Protein 5WY0 (pdb70)

CATH classification: 3.40.50.150

Foldseek 3Di:
DQVVVVLVVVLVVCVVPLWQAEEEEQCFLVVSVVVNVPDCSYAEYEYEHCDLVSPLCHKYWYWNDHLLDAFCVLAATAEYEYEQNLQADDPVSNVSNLCRVCVPRNHQKYKYKHFAPQAPPDDPDDPVPGNDHDHPVRVVVVVVVSCVVRQWDKDKAAAAFHPDPIDGRHHRMIMIMTGHPVGDDPGDHDIDIPDMDHD

InterPro domains:
  IPR026610 3'-RNA ribose 2'-O-methyltransferase, Hen1 [PTHR21404] (3-386)
  IPR029063 S-adenosyl-L-methionine-dependent methyltransferase superfamily [G3DSA:3.40.50.150] (14-262)
  IPR029063 S-adenosyl-L-methionine-dependent methyltransferase superfamily [SSF53335] (30-191)
  IPR060207 HENMT1, C-terminal domain [PF28339] (266-382)

Sequence (199 aa):
SLYRQRYQFVKNLVDQHEPKKVADLGCGDTSLLRLLKVNPCIELLVGVDINEDKLRNLTITLYHGSVVERDSRLLGFDLITCIELIEHLDSGDLARFPEVVFGYLSPSMIVISTPNSEFNPLFPSRDSDHKFEWTRMEFQTWALYVANRYDYSVEFTGVGEPPAGAENVGYCTQIGIFRKNGGKAHDQHVYKAVFTTSY

Solvent-accessible surface area: 10703 Å² total; per-residue (Å²): 96,43,117,158,82,40,51,79,35,1,36,70,14,1,65,133,83,110,10,114,76,0,0,5,1,26,9,16,96,31,39,3,5,185,48,0,98,97,24,128,25,6,84,38,0,3,0,0,13,115,56,77,126,112,9,250,162,22,38,22,10,16,18,56,7,25,10,32,57,94,1,14,74,0,73,40,2,26,4,0,0,0,21,37,22,0,5,78,18,72,97,29,35,26,78,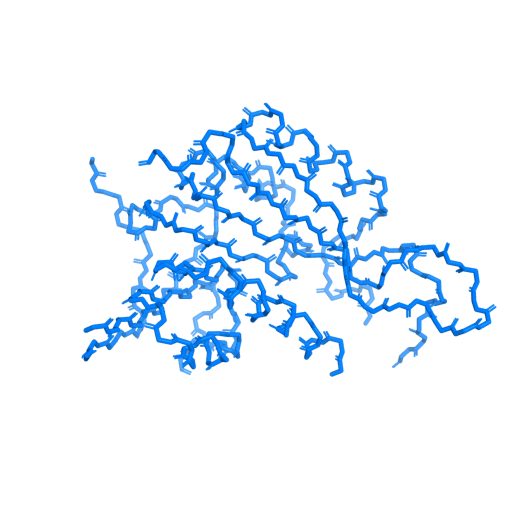120,0,12,65,5,0,3,31,40,5,37,0,26,17,0,0,0,0,1,38,7,39,67,23,40,56,143,145,135,136,228,108,104,99,46,131,45,76,39,38,86,128,78,0,60,72,36,0,88,138,0,4,124,144,41,87,8,60,25,82,59,46,8,15,11,130,29,73,118,85,29,136,107,36,12,79,20,2,10,3,0,9,0,85,43,64,84,33,116,116,218,126,71,114,76,13,129,50,49,103,85,43,79,150

Organism: Homo sapiens (NCBI:txid9606)

Structure (mmCIF, N/CA/C/O backbone):
data_5WY0
#
_entry.id   5WY0
#
_cell.length_a   38.521
_cell.length_b   38.521
_cell.length_c   249.437
_cell.angle_alpha   90.00
_cell.angle_beta   90.00
_cell.angle_gamma   120.00
#
_symmetry.space_group_name_H-M   'P 31 2 1'
#
loop_
_entity.id
_entity.type
_entity.pdbx_description
1 polymer "Small RNA 2'-O-methyltransferase"
2 non-polymer S-ADENOSYLMETHIONINE
3 water water
#
loop_
_atom_site.group_PDB
_atom_site.id
_atom_site.type_symbol
_atom_site.label_atom_id
_atom_site.label_alt_id
_atom_site.label_comp_id
_atom_site.label_asym_id
_atom_site.label_entity_id
_atom_site.label_seq_id
_atom_site.pdbx_PDB_ins_code
_atom_site.Cartn_x
_atom_site.Cartn_y
_atom_site.Cartn_z
_atom_site.occupancy
_atom_site.B_iso_or_equiv
_atom_site.auth_seq_id
_atom_site.auth_comp_id
_atom_site.auth_asym_id
_atom_site.auth_atom_id
_atom_site.pdbx_PDB_model_num
ATOM 1 N N . SER A 1 2 ? 27.611 1.033 -17.386 1.00 47.84 0 SER A N 1
ATOM 2 C CA . SER A 1 2 ? 27.841 0.375 -16.103 1.00 44.34 0 SER A CA 1
ATOM 3 C C . SER A 1 2 ? 26.525 -0.072 -15.467 1.00 44.05 0 SER A C 1
ATOM 4 O O . SER A 1 2 ? 26.096 -1.212 -15.657 1.00 43.51 0 SER A O 1
ATOM 7 N N . LEU A 1 3 ? 25.888 0.813 -14.703 1.00 38.39 1 LEU A N 1
ATOM 8 C CA . LEU A 1 3 ? 24.597 0.472 -14.123 1.00 32.24 1 LEU A CA 1
ATOM 9 C C . LEU A 1 3 ? 23.490 0.421 -15.195 1.00 32.88 1 LEU A C 1
ATOM 10 O O . LEU A 1 3 ? 22.601 -0.431 -15.117 1.00 30.92 1 LEU A O 1
ATOM 15 N N . TYR A 1 4 ? 23.538 1.303 -16.196 1.00 30.83 2 TYR A N 1
ATOM 16 C CA . TYR A 1 4 ? 22.504 1.259 -17.239 1.00 33.11 2 TYR A CA 1
ATOM 17 C C . TYR A 1 4 ? 22.601 -0.062 -17.994 1.00 30.97 2 TYR A C 1
ATOM 18 O O . TYR A 1 4 ? 21.583 -0.679 -18.324 1.00 31.10 2 TYR A O 1
ATOM 27 N N . ARG A 1 5 ? 23.830 -0.511 -18.232 1.00 30.51 3 ARG A N 1
ATOM 28 C CA . ARG A 1 5 ? 24.071 -1.843 -18.784 1.00 33.74 3 ARG A CA 1
ATOM 29 C C . ARG A 1 5 ? 23.373 -2.928 -17.956 1.00 29.06 3 ARG A C 1
ATOM 30 O O . ARG A 1 5 ? 22.697 -3.812 -18.495 1.00 24.94 3 ARG A O 1
ATOM 38 N N . GLN A 1 6 ? 23.542 -2.864 -16.638 1.00 28.27 4 GLN A N 1
ATOM 39 C CA . GLN A 1 6 ? 22.909 -3.842 -15.764 1.00 27.34 4 GLN A CA 1
ATOM 40 C C . GLN A 1 6 ? 21.389 -3.792 -15.832 1.00 21.94 4 GLN A C 1
ATOM 41 O O . GLN A 1 6 ? 20.743 -4.836 -15.837 1.00 25.53 4 GLN A O 1
ATOM 47 N N . ARG A 1 7 ? 20.819 -2.591 -15.891 1.00 23.46 5 ARG A N 1
ATOM 48 C CA . ARG A 1 7 ? 19.357 -2.456 -15.992 1.00 23.73 5 ARG A CA 1
ATOM 49 C C . ARG A 1 7 ? 18.834 -3.109 -17.270 1.00 20.30 5 ARG A C 1
ATOM 50 O O . ARG A 1 7 ? 17.850 -3.882 -17.260 1.00 22.71 5 ARG A O 1
ATOM 58 N N . TYR A 1 8 ? 19.512 -2.808 -18.377 1.00 25.36 6 TYR A N 1
ATOM 59 C CA . TYR A 1 8 ? 19.113 -3.364 -19.664 1.00 24.50 6 TYR A CA 1
ATOM 60 C C . TYR A 1 8 ? 19.224 -4.877 -19.656 1.00 22.94 6 TYR A C 1
ATOM 61 O O . TYR A 1 8 ? 18.349 -5.570 -20.172 1.00 24.46 6 TYR A O 1
ATOM 70 N N . GLN A 1 9 ? 20.304 -5.393 -19.078 1.00 24.17 7 GLN A N 1
ATOM 71 C CA . GLN A 1 9 ? 20.488 -6.840 -19.024 1.00 24.60 7 GLN A CA 1
ATOM 72 C C . GLN A 1 9 ? 19.452 -7.512 -18.113 1.00 24.30 7 GLN A C 1
ATOM 73 O O . GLN A 1 9 ? 19.035 -8.648 -18.353 1.00 26.79 7 GLN A O 1
ATOM 79 N N . PHE A 1 10 ? 19.037 -6.817 -17.059 1.00 24.87 8 PHE A N 1
ATOM 80 C CA . PHE A 1 10 ? 17.949 -7.310 -16.224 1.00 21.69 8 PHE A CA 1
ATOM 81 C C . PHE A 1 10 ? 16.706 -7.527 -17.074 1.00 20.18 8 PHE A C 1
ATOM 82 O O . PHE A 1 10 ? 16.027 -8.577 -16.983 1.00 22.06 8 PHE A O 1
ATOM 90 N N . VAL A 1 11 ? 16.400 -6.518 -17.892 1.00 20.21 9 VAL A N 1
ATOM 91 C CA . VAL A 1 11 ? 15.202 -6.608 -18.729 1.00 18.05 9 VAL A CA 1
ATOM 92 C C . VAL A 1 11 ? 15.356 -7.713 -19.778 1.00 23.06 9 VAL A C 1
ATOM 93 O O . VAL A 1 11 ? 14.436 -8.499 -20.012 1.00 19.98 9 VAL A O 1
ATOM 97 N N . LYS A 1 12 ? 16.535 -7.785 -20.388 1.00 25.92 10 LYS A N 1
ATOM 98 C CA . LYS A 1 12 ? 16.805 -8.836 -21.370 1.00 27.79 10 LYS A CA 1
ATOM 99 C C . LYS A 1 12 ? 16.590 -10.223 -20.764 1.00 23.58 10 LYS A C 1
ATOM 100 O O . LYS A 1 12 ? 15.972 -11.082 -21.395 1.00 27.66 10 LYS A O 1
ATOM 106 N N . ASN A 1 13 ? 17.079 -10.431 -19.538 1.00 25.16 11 ASN A N 1
ATOM 107 C CA . ASN A 1 13 ? 16.931 -11.716 -18.853 1.00 26.35 11 ASN A CA 1
ATOM 108 C C . ASN A 1 13 ? 15.467 -12.046 -18.636 1.00 26.75 11 ASN A C 1
ATOM 109 O O . ASN A 1 13 ? 15.021 -13.180 -18.861 1.00 22.50 11 ASN A O 1
ATOM 114 N N . LEU A 1 14 ? 14.719 -11.042 -18.186 1.00 25.47 12 LEU A N 1
ATOM 115 C CA . LEU A 1 14 ? 13.282 -11.205 -18.015 1.00 27.19 12 LEU A CA 1
ATOM 116 C C . LEU A 1 14 ? 12.585 -11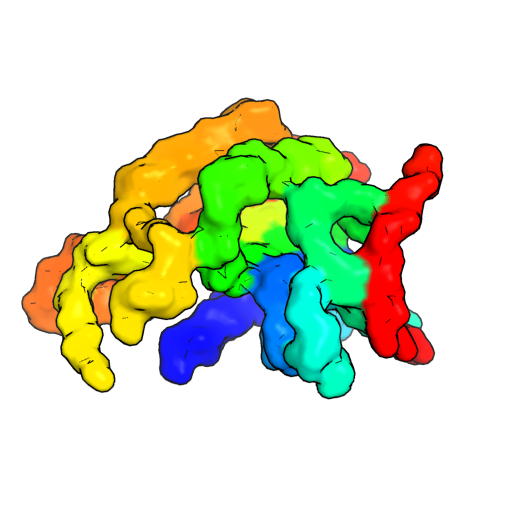.617 -19.330 1.00 24.40 12 LEU A C 1
ATOM 117 O O . LEU A 1 14 ? 11.718 -12.502 -19.345 1.00 27.33 12 LEU A O 1
ATOM 122 N N . VAL A 1 15 ? 12.969 -10.977 -20.428 1.00 20.04 13 VAL A N 1
ATOM 123 C CA . VAL A 1 15 ? 12.356 -11.267 -21.721 1.00 21.43 13 VAL A CA 1
ATOM 124 C C . VAL A 1 15 ? 12.691 -12.696 -22.133 1.00 23.80 13 VAL A C 1
ATOM 125 O O . VAL A 1 15 ? 11.811 -13.450 -22.526 1.00 28.46 13 VAL A O 1
ATOM 129 N N . ASP A 1 16 ? 13.956 -13.082 -21.997 1.00 27.24 14 ASP A N 1
ATOM 130 C CA . ASP A 1 16 ? 14.359 -14.458 -22.289 1.00 29.72 14 ASP A CA 1
ATOM 131 C C . ASP A 1 16 ? 13.561 -15.461 -21.463 1.00 30.34 14 ASP A C 1
ATOM 132 O O . ASP A 1 16 ? 13.192 -16.526 -21.955 1.00 32.11 14 ASP A O 1
ATOM 137 N N . GLN A 1 17 ? 13.272 -15.112 -20.216 1.00 32.01 15 GLN A N 1
ATOM 138 C CA . GLN A 1 17 ? 12.566 -16.028 -19.331 1.00 32.25 15 GLN A CA 1
ATOM 139 C C . GLN A 1 17 ? 11.097 -16.172 -19.654 1.00 32.33 15 GLN A C 1
ATOM 140 O O . GLN A 1 17 ? 10.557 -17.267 -19.577 1.00 33.18 15 GLN A O 1
ATOM 146 N N . HIS A 1 18 ? 10.437 -15.064 -19.974 1.00 30.73 16 HIS A N 1
ATOM 147 C CA . HIS A 1 18 ? 8.989 -15.095 -20.140 1.00 28.58 16 HIS A CA 1
ATOM 148 C C . HIS A 1 18 ? 8.537 -15.034 -21.600 1.00 29.76 16 HIS A C 1
ATOM 149 O O . HIS A 1 18 ? 7.350 -15.189 -21.887 1.00 31.43 16 HIS A O 1
ATOM 156 N N . GLU A 1 19 ? 9.480 -14.805 -22.507 1.00 25.83 17 GLU A N 1
ATOM 157 C CA . GLU A 1 19 ? 9.187 -14.706 -23.950 1.00 28.6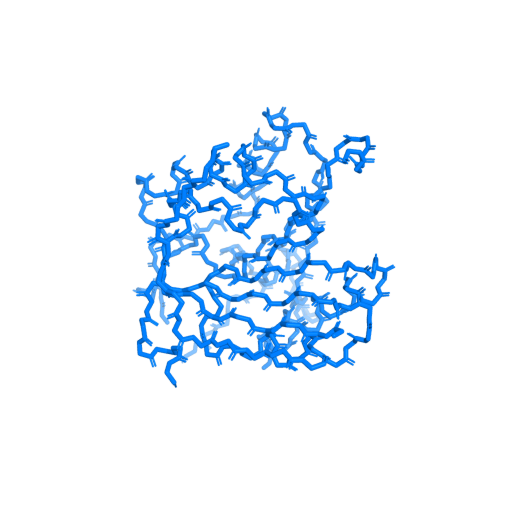9 17 GLU A CA 1
ATOM 158 C C . GLU A 1 19 ? 7.937 -13.890 -24.317 1.00 25.73 17 GLU A C 1
ATOM 159 O O . GLU A 1 19 ? 7.031 -14.413 -24.956 1.00 25.25 17 GLU A O 1
ATOM 165 N N . PRO A 1 20 ? 7.881 -12.613 -23.912 1.00 22.44 18 PRO A N 1
ATOM 166 C CA . PRO A 1 20 ? 6.725 -11.812 -24.322 1.00 21.65 18 PRO A CA 1
ATOM 167 C C . PRO A 1 20 ? 6.706 -11.594 -25.840 1.00 27.07 18 PRO A C 1
ATOM 168 O O . PRO A 1 20 ? 7.768 -11.371 -26.426 1.00 24.27 18 PRO A O 1
ATOM 172 N N . LYS A 1 21 ? 5.528 -11.651 -26.456 1.00 24.26 19 LYS A N 1
ATOM 173 C CA . LYS A 1 21 ? 5.406 -11.410 -27.887 1.00 25.36 19 LYS A CA 1
ATOM 174 C C . LYS A 1 21 ? 5.342 -9.917 -28.204 1.00 25.74 19 LYS A C 1
ATOM 175 O O . LYS A 1 21 ? 5.932 -9.460 -29.187 1.00 24.50 19 LYS A O 1
ATOM 181 N N . LYS A 1 22 ? 4.603 -9.172 -27.378 1.00 20.65 20 LYS A N 1
ATOM 182 C CA . LYS A 1 22 ? 4.432 -7.729 -27.573 1.00 20.71 20 LYS A CA 1
ATOM 183 C C . LYS A 1 22 ? 5.069 -6.969 -26.406 1.00 21.42 20 LYS A C 1
ATOM 184 O O . LYS A 1 22 ? 4.637 -7.115 -25.254 1.00 18.29 20 LYS A O 1
ATOM 190 N N . VAL A 1 23 ? 6.094 -6.176 -26.712 1.00 18.10 21 VAL A N 1
ATOM 191 C CA . VAL A 1 23 ? 6.906 -5.478 -25.708 1.00 19.18 21 VAL A CA 1
ATOM 192 C C . VAL A 1 23 ? 6.943 -3.984 -25.983 1.00 20.71 21 VAL A C 1
ATOM 193 O O . VAL A 1 23 ? 7.239 -3.573 -27.108 1.00 20.10 21 VAL A O 1
ATOM 197 N N . ALA A 1 24 ? 6.635 -3.169 -24.975 1.00 16.96 22 ALA A N 1
ATOM 198 C CA . ALA A 1 24 ? 6.795 -1.723 -25.119 1.00 17.08 22 ALA A CA 1
ATOM 199 C C . ALA A 1 24 ? 7.654 -1.122 -24.009 1.00 21.17 22 ALA A C 1
ATOM 200 O O . ALA A 1 24 ? 7.537 -1.503 -22.836 1.00 21.81 22 ALA A O 1
ATOM 202 N N . ASP A 1 25 ? 8.514 -0.186 -24.409 1.00 18.71 23 ASP A N 1
ATOM 203 C CA . ASP A 1 25 ? 9.380 0.584 -23.524 1.00 18.57 23 ASP A CA 1
ATOM 204 C C . ASP A 1 25 ? 8.897 2.027 -23.482 1.00 22.56 23 ASP A C 1
ATOM 205 O O . ASP A 1 25 ? 8.949 2.741 -24.490 1.00 19.57 23 ASP A O 1
ATOM 210 N N . LEU A 1 26 ? 8.413 2.449 -22.321 1.00 17.38 24 LEU A N 1
ATOM 211 C CA . LEU A 1 26 ? 7.890 3.792 -22.144 1.00 18.95 24 LEU A CA 1
ATOM 212 C C . LEU A 1 26 ? 8.973 4.676 -21.549 1.00 20.83 24 LEU A C 1
ATOM 213 O O . LEU A 1 26 ? 9.567 4.336 -20.523 1.00 20.40 24 LEU A O 1
ATOM 218 N N . GLY A 1 27 ? 9.205 5.825 -22.172 1.00 17.04 25 GLY A N 1
ATOM 219 C CA . GLY A 1 27 ? 10.395 6.616 -21.891 1.00 20.56 25 GLY A CA 1
ATOM 220 C C . GLY A 1 27 ? 11.639 5.927 -22.439 1.00 23.97 25 GLY A C 1
ATOM 221 O O . GLY A 1 27 ? 12.658 5.815 -21.743 1.00 23.91 25 GLY A O 1
ATOM 222 N N . CYS A 1 28 ? 11.559 5.473 -23.694 1.00 20.57 26 CYS A N 1
ATOM 223 C CA . CYS A 1 28 ? 12.592 4.617 -24.277 1.00 25.00 26 CYS A CA 1
ATOM 224 C C . CYS A 1 28 ? 13.904 5.338 -24.554 1.00 23.65 26 CYS A C 1
ATOM 225 O O . CYS A 1 28 ? 14.910 4.685 -24.822 1.00 25.15 26 CYS A O 1
ATOM 228 N N . GLY A 1 29 ? 13.896 6.669 -24.499 1.00 25.54 27 GLY A N 1
ATOM 229 C CA . GLY A 1 29 ? 15.103 7.445 -24.755 1.00 28.16 27 GLY A CA 1
ATOM 230 C C . GLY A 1 29 ? 15.743 7.176 -26.112 1.00 30.23 27 GLY A C 1
ATOM 231 O O . GLY A 1 29 ? 15.055 7.178 -27.142 1.00 31.35 27 GLY A O 1
ATOM 232 N N . ASP A 1 30 ? 17.052 6.921 -26.119 1.00 29.70 28 ASP A N 1
ATOM 233 C CA . ASP A 1 30 ? 17.784 6.707 -27.368 1.00 32.42 28 ASP A CA 1
ATOM 234 C C . ASP A 1 30 ? 17.547 5.325 -28.002 1.00 35.52 28 ASP A C 1
ATOM 235 O O . ASP A 1 30 ? 18.227 4.963 -28.973 1.00 36.56 28 ASP A O 1
ATOM 240 N N . THR A 1 31 ? 16.600 4.569 -27.440 1.00 28.42 29 THR A N 1
ATOM 241 C CA . THR A 1 31 ? 16.160 3.253 -27.938 1.00 27.02 29 THR A CA 1
ATOM 242 C C . THR A 1 31 ? 17.174 2.112 -27.725 1.00 29.53 29 THR A C 1
ATOM 243 O O . THR A 1 31 ? 17.012 1.023 -28.285 1.00 27.47 29 THR A O 1
ATOM 247 N N . SER A 1 32 ? 18.180 2.345 -26.880 1.00 28.08 30 SER A N 1
ATOM 248 C CA . SER A 1 32 ? 19.180 1.326 -26.543 1.00 30.83 30 SER A CA 1
ATOM 249 C C . SER A 1 32 ? 18.572 -0.005 -26.095 1.00 29.30 30 SER A C 1
ATOM 250 O O . SER A 1 32 ? 18.961 -1.077 -26.579 1.00 32.85 30 SER A O 1
ATOM 253 N N . LEU A 1 33 ? 17.618 0.062 -25.166 1.00 28.76 31 LEU A N 1
ATOM 254 C CA . LEU A 1 33 ? 16.980 -1.143 -24.655 1.00 28.01 31 LEU A CA 1
ATOM 255 C C . LEU A 1 33 ? 16.268 -1.900 -25.775 1.00 24.23 31 LEU A C 1
ATOM 256 O O . LEU A 1 33 ? 16.374 -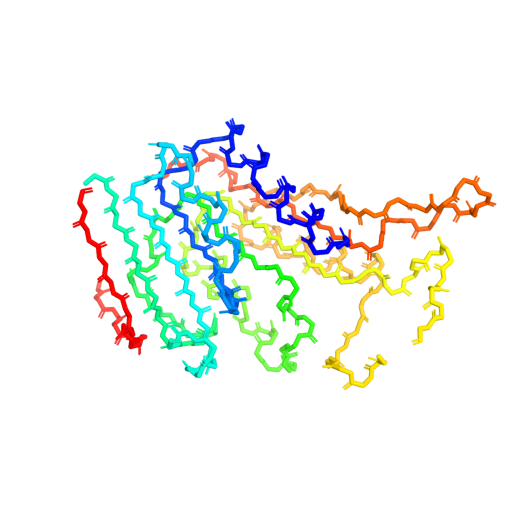3.116 -25.860 1.00 24.09 31 LEU A O 1
ATOM 261 N N . LEU A 1 34 ? 15.554 -1.177 -26.636 1.00 24.92 32 LEU A N 1
ATOM 262 C CA . LEU A 1 34 ? 14.863 -1.797 -27.772 1.00 26.28 32 LEU A CA 1
ATOM 263 C C . LEU A 1 34 ? 15.828 -2.528 -28.697 1.00 26.18 32 LEU A C 1
ATOM 264 O O . LEU A 1 34 ? 15.571 -3.661 -29.133 1.00 26.82 32 LEU A O 1
ATOM 269 N N . ARG A 1 35 ? 16.929 -1.848 -28.993 1.00 28.94 33 ARG A N 1
ATOM 270 C CA . ARG A 1 35 ? 18.027 -2.401 -29.777 1.00 32.28 33 ARG A CA 1
ATOM 271 C C . ARG A 1 35 ? 18.504 -3.725 -29.187 1.00 33.38 33 ARG A C 1
ATOM 272 O O . ARG A 1 35 ? 18.746 -4.691 -29.919 1.00 32.47 33 ARG A O 1
ATOM 280 N N . LEU A 1 36 ? 18.626 -3.777 -27.861 1.00 26.08 34 LEU A N 1
ATOM 281 C CA . LEU A 1 36 ? 19.037 -5.014 -27.211 1.00 25.35 34 LEU A CA 1
ATOM 282 C C . LEU A 1 36 ? 17.973 -6.111 -27.292 1.00 29.92 34 LEU A C 1
ATOM 283 O O . LEU A 1 36 ? 18.281 -7.276 -27.558 1.00 29.21 34 LEU A O 1
ATOM 288 N N . LEU A 1 37 ? 16.720 -5.741 -27.049 1.00 26.41 35 LEU A N 1
ATOM 289 C CA . LEU A 1 37 ? 15.645 -6.722 -26.971 1.00 24.94 35 LEU A CA 1
ATOM 290 C C . LEU A 1 37 ? 15.294 -7.332 -28.323 1.00 28.52 35 LEU A C 1
ATOM 291 O O . LEU A 1 37 ? 14.841 -8.473 -28.391 1.00 32.76 35 LEU A O 1
ATOM 296 N N . LYS A 1 38 ? 15.498 -6.582 -29.400 1.00 27.71 36 LYS A N 1
ATOM 297 C CA . LYS A 1 38 ? 15.110 -7.081 -30.721 1.00 34.99 36 LYS A CA 1
ATOM 298 C C . LYS A 1 38 ? 15.892 -8.344 -31.098 1.00 40.41 36 LYS A C 1
ATOM 299 O O . LYS A 1 38 ? 15.505 -9.083 -31.999 1.00 40.95 36 LYS A O 1
ATOM 305 N N . VAL A 1 39 ? 16.992 -8.574 -30.390 1.00 41.69 37 VAL A N 1
ATOM 306 C CA . VAL A 1 39 ? 17.790 -9.789 -30.522 1.00 42.64 37 VAL A CA 1
ATOM 307 C C . VAL A 1 39 ? 16.946 -11.051 -30.377 1.00 42.56 37 VAL A C 1
ATOM 308 O O . VAL A 1 39 ? 17.089 -11.990 -31.154 1.00 42.00 37 VAL A O 1
ATOM 312 N N . ASN A 1 40 ? 16.060 -11.063 -29.385 1.00 34.71 38 ASN A N 1
ATOM 313 C CA . ASN A 1 40 ? 15.246 -12.237 -29.087 1.00 33.19 38 ASN A CA 1
ATOM 314 C C . ASN A 1 40 ? 14.089 -12.469 -30.065 1.00 36.83 38 ASN A C 1
ATOM 315 O O . ASN A 1 40 ? 13.231 -11.603 -30.242 1.00 35.30 38 ASN A O 1
ATOM 320 N N . PRO A 1 41 ? 14.043 -13.666 -30.679 1.00 39.11 39 PRO A N 1
ATOM 321 C CA . PRO A 1 41 ? 13.052 -13.995 -31.709 1.00 35.82 39 PRO A CA 1
ATOM 322 C C . PRO A 1 41 ? 11.637 -14.246 -31.187 1.00 33.83 39 PRO A C 1
ATOM 323 O O . PRO A 1 41 ? 10.747 -14.480 -31.994 1.00 31.19 39 PRO A O 1
ATOM 327 N N . CYS A 1 42 ? 11.417 -14.203 -29.879 1.00 30.95 40 CYS A N 1
ATOM 328 C CA . CYS A 1 42 ? 10.063 -14.377 -29.363 1.00 27.69 40 CYS A CA 1
ATOM 329 C C . CYS A 1 42 ? 9.225 -13.131 -29.642 1.00 28.54 40 CYS A C 1
ATOM 330 O O . CYS A 1 42 ? 8.004 -13.211 -29.795 1.00 24.71 40 CYS A O 1
ATOM 333 N N . ILE A 1 43 ? 9.889 -11.981 -29.715 1.00 27.80 41 ILE A N 1
ATOM 334 C CA . ILE A 1 43 ? 9.189 -10.705 -29.877 1.00 25.82 41 ILE A CA 1
ATOM 335 C C . ILE A 1 43 ? 8.684 -10.492 -31.305 1.00 27.54 41 ILE A C 1
ATOM 336 O O . ILE A 1 43 ? 9.447 -10.582 -32.266 1.00 24.83 41 ILE A O 1
ATOM 341 N N . GLU A 1 44 ? 7.390 -10.205 -31.430 1.00 25.64 42 GLU A N 1
ATOM 342 C CA . GLU A 1 44 ? 6.779 -9.936 -32.730 1.00 28.98 42 GLU A CA 1
ATOM 343 C C . GLU A 1 44 ? 6.422 -8.459 -32.900 1.00 27.67 42 GLU A C 1
ATOM 344 O O . GLU A 1 44 ? 6.264 -7.971 -34.026 1.00 25.70 42 GLU A O 1
ATOM 350 N N . LEU A 1 45 ? 6.289 -7.750 -31.780 1.00 23.39 43 LEU A N 1
ATOM 351 C CA . LEU A 1 45 ? 5.969 -6.325 -31.794 1.00 21.52 43 LEU A CA 1
ATOM 352 C C . LEU A 1 45 ? 6.749 -5.602 -30.698 1.00 27.06 43 LEU A C 1
ATOM 353 O O . LEU A 1 45 ? 6.644 -5.941 -29.512 1.00 22.15 43 LEU A O 1
ATOM 358 N N . LEU A 1 46 ? 7.526 -4.611 -31.111 1.00 19.19 44 LEU A N 1
ATOM 359 C CA . LEU A 1 46 ? 8.464 -3.925 -30.249 1.00 18.18 44 LEU A CA 1
ATOM 360 C C . LEU A 1 46 ? 8.259 -2.427 -30.400 1.00 22.18 44 LEU A C 1
ATOM 361 O O . LEU A 1 46 ? 8.438 -1.875 -31.492 1.00 23.55 44 LEU A O 1
ATOM 366 N N . VAL A 1 47 ? 7.857 -1.773 -29.314 1.00 18.22 45 VAL A N 1
ATOM 367 C CA . VAL A 1 47 ? 7.418 -0.389 -29.388 1.00 18.39 45 VAL A CA 1
ATOM 368 C C . VAL A 1 47 ? 8.159 0.472 -28.388 1.00 21.10 45 VAL A C 1
ATOM 369 O O . VAL A 1 47 ? 8.378 0.059 -27.258 1.00 20.23 45 VAL A O 1
ATOM 373 N N . GLY A 1 48 ? 8.551 1.668 -28.798 1.00 19.76 46 GLY A N 1
ATOM 374 C CA . GLY A 1 48 ? 9.137 2.609 -27.871 1.00 19.19 46 GLY A CA 1
ATOM 375 C C . GLY A 1 48 ? 8.310 3.876 -27.871 1.00 23.90 46 GLY A C 1
ATOM 376 O O . GLY A 1 48 ? 7.815 4.289 -28.914 1.00 20.89 46 GLY A O 1
ATOM 377 N N . VAL A 1 49 ? 8.136 4.483 -26.702 1.00 19.16 47 VAL A N 1
ATOM 378 C CA . VAL A 1 49 ? 7.416 5.751 -26.599 1.00 20.74 47 VAL A CA 1
ATOM 379 C C . VAL A 1 49 ? 8.284 6.764 -25.849 1.00 26.45 47 VAL A C 1
ATOM 380 O O . VAL A 1 49 ? 8.876 6.434 -24.807 1.00 20.92 47 VAL A O 1
ATOM 384 N N . ASP A 1 50 ? 8.383 7.985 -26.368 1.00 19.79 48 ASP A N 1
ATOM 385 C CA . ASP A 1 50 ? 9.093 9.028 -25.615 1.00 25.75 48 ASP A CA 1
ATOM 386 C C . ASP A 1 50 ? 8.545 10.409 -25.963 1.00 29.68 48 ASP A C 1
ATOM 387 O O . ASP A 1 50 ? 8.143 10.643 -27.106 1.00 25.80 48 ASP A O 1
ATOM 392 N N . ILE A 1 51 ? 8.516 11.316 -24.984 1.00 26.74 49 ILE A N 1
ATOM 393 C CA . ILE A 1 51 ? 8.032 12.684 -25.241 1.00 30.11 49 ILE A CA 1
ATOM 394 C C . ILE A 1 51 ? 9.074 13.537 -25.940 1.00 34.00 49 ILE A C 1
ATOM 395 O O . ILE A 1 51 ? 8.780 14.645 -26.390 1.00 36.39 49 ILE A O 1
ATOM 400 N N . ASN A 1 52 ? 10.305 13.047 -25.972 1.00 27.90 50 ASN A N 1
ATOM 401 C CA . ASN A 1 52 ? 11.385 13.796 -26.567 1.00 32.19 50 ASN A CA 1
ATOM 402 C C . ASN A 1 52 ? 11.616 13.316 -27.988 1.00 37.99 50 ASN A C 1
ATOM 403 O O . ASN A 1 52 ? 12.299 12.317 -28.217 1.00 35.71 50 ASN A O 1
ATOM 408 N N . GLU A 1 53 ? 11.024 14.033 -28.938 1.00 40.92 51 GLU A N 1
ATOM 409 C CA . GLU A 1 53 ? 11.055 13.637 -30.343 1.00 39.69 51 GLU A CA 1
ATOM 410 C C . GLU A 1 53 ? 12.482 13.539 -30.877 1.00 40.69 51 GLU A C 1
ATOM 411 O O . GLU A 1 53 ? 12.791 12.661 -31.680 1.00 44.09 51 GLU A O 1
ATOM 417 N N . ASP A 1 54 ? 13.351 14.434 -30.412 1.00 42.18 52 ASP A N 1
ATOM 418 C CA . ASP A 1 54 ? 14.743 14.478 -30.871 1.00 46.25 52 ASP A CA 1
ATOM 419 C C . ASP A 1 54 ? 15.548 13.228 -30.522 1.00 45.92 52 ASP A C 1
ATOM 420 O O . ASP A 1 54 ? 16.447 12.846 -31.277 1.00 49.54 52 ASP A O 1
ATOM 425 N N . LYS A 1 55 ? 15.245 12.611 -29.381 1.00 45.64 53 LYS A N 1
ATOM 426 C CA . LYS A 1 55 ? 15.916 11.376 -28.983 1.00 44.04 53 LYS A CA 1
ATOM 427 C C . LYS A 1 55 ? 15.526 10.204 -29.885 1.00 39.69 53 LYS A C 1
ATOM 428 O O . LYS A 1 55 ? 16.283 9.244 -30.027 1.00 47.18 53 LYS A O 1
ATOM 434 N N . LEU A 1 56 ? 14.341 10.286 -30.482 1.00 40.76 54 LEU A N 1
ATOM 435 C CA . LEU A 1 56 ? 13.794 9.201 -31.293 1.00 42.14 54 LEU A CA 1
ATOM 436 C C . LEU A 1 56 ? 14.212 9.265 -32.761 1.00 46.67 54 LEU A C 1
ATOM 437 O O . LEU A 1 56 ? 14.120 8.265 -33.472 1.00 48.12 54 LEU A O 1
ATOM 442 N N . ARG A 1 57 ? 14.636 10.441 -33.218 1.00 52.35 55 ARG A N 1
ATOM 443 C CA . ARG A 1 57 ? 14.987 10.638 -34.626 1.00 53.17 55 ARG A CA 1
ATOM 444 C C . ARG A 1 57 ? 16.247 9.869 -35.013 1.00 51.36 55 ARG A C 1
ATOM 445 O O . ARG A 1 57 ? 17.266 9.955 -34.330 1.00 52.01 55 ARG A O 1
ATOM 453 N N . ASN A 1 77 ? 6.926 -10.456 -39.370 1.00 47.01 75 ASN A N 1
ATOM 454 C CA . ASN A 1 77 ? 7.186 -11.293 -38.192 1.00 46.06 75 ASN A CA 1
ATOM 455 C C . ASN A 1 77 ? 7.724 -10.494 -37.012 1.00 40.98 75 ASN A C 1
ATOM 456 O O . ASN A 1 77 ? 7.506 -10.866 -35.850 1.00 40.20 75 ASN A O 1
ATOM 461 N N . LEU A 1 78 ? 8.461 -9.429 -37.319 1.00 35.91 76 LEU A N 1
ATOM 462 C CA . LEU A 1 78 ? 8.780 -8.421 -36.326 1.00 27.59 76 LEU A CA 1
ATOM 463 C C . LEU A 1 78 ? 8.374 -7.056 -36.858 1.00 33.98 76 LEU A C 1
ATOM 464 O O . LEU A 1 78 ? 8.634 -6.711 -38.033 1.00 28.05 76 LEU A O 1
ATOM 469 N N . THR A 1 79 ? 7.705 -6.302 -35.992 1.00 23.83 77 THR A N 1
ATOM 470 C CA . THR A 1 79 ? 7.379 -4.917 -36.250 1.00 23.74 77 THR A CA 1
ATOM 471 C C . THR A 1 79 ? 7.983 -4.073 -35.142 1.00 26.13 77 THR A C 1
ATOM 472 O O . THR A 1 79 ? 7.847 -4.389 -33.956 1.00 24.48 77 THR A O 1
ATOM 476 N N . ILE A 1 80 ? 8.681 -3.019 -35.535 1.00 21.76 78 ILE A N 1
ATOM 477 C CA . ILE A 1 80 ? 9.288 -2.095 -34.592 1.00 22.67 78 ILE A CA 1
ATOM 478 C C . ILE A 1 80 ? 8.722 -0.709 -34.846 1.00 26.31 78 ILE A C 1
ATOM 479 O O . ILE A 1 80 ? 8.760 -0.220 -35.983 1.00 22.06 78 ILE A O 1
ATOM 484 N N . THR A 1 81 ? 8.170 -0.086 -33.808 1.00 23.02 79 THR A N 1
ATOM 485 C CA . THR A 1 81 ? 7.581 1.244 -33.953 1.00 20.28 79 THR A CA 1
ATOM 486 C C . THR A 1 81 ? 7.983 2.195 -32.822 1.00 25.45 79 THR A C 1
ATOM 487 O O . THR A 1 81 ? 7.935 1.842 -31.631 1.00 21.59 79 THR A O 1
ATOM 491 N N . LEU A 1 82 ? 8.381 3.402 -33.203 1.00 19.97 80 LEU A N 1
ATOM 492 C CA . LEU A 1 82 ? 8.689 4.468 -32.268 1.00 22.81 80 LEU A CA 1
ATOM 493 C C . LEU A 1 82 ? 7.628 5.544 -32.363 1.00 25.59 80 LEU A C 1
ATOM 494 O O . LEU A 1 82 ? 7.369 6.069 -33.468 1.00 24.31 80 LEU A O 1
ATOM 499 N N . TYR A 1 83 ? 7.028 5.839 -31.204 1.00 20.41 81 TYR A N 1
ATOM 500 C CA . TYR A 1 83 ? 6.023 6.889 -31.020 1.00 25.08 81 TYR A CA 1
ATOM 501 C C . TYR A 1 83 ? 6.527 8.062 -30.184 1.00 27.95 81 TYR A C 1
ATOM 502 O O . TYR A 1 83 ? 7.082 7.889 -29.074 1.00 21.31 81 TYR A O 1
ATOM 511 N N . HIS A 1 84 ? 6.297 9.261 -30.707 1.00 26.49 82 HIS A N 1
ATOM 512 C CA . HIS A 1 84 ? 6.412 10.473 -29.910 1.00 26.92 82 HIS A CA 1
ATOM 513 C C . HIS A 1 84 ? 5.115 10.649 -29.129 1.00 32.21 82 HIS A C 1
ATOM 514 O O . HIS A 1 84 ? 4.046 10.800 -29.720 1.00 29.52 82 HIS A O 1
ATOM 521 N N . GLY A 1 85 ? 5.192 10.609 -27.804 1.00 24.51 83 GLY A N 1
ATOM 522 C CA . GLY A 1 85 ? 3.990 10.674 -27.003 1.00 24.67 83 GLY A CA 1
ATOM 523 C C . GLY A 1 85 ? 4.295 10.610 -25.517 1.00 28.69 83 GLY A C 1
ATOM 524 O O . GLY A 1 85 ? 5.441 10.400 -25.118 1.00 25.92 83 GLY A O 1
ATOM 525 N N . SER A 1 86 ? 3.259 10.786 -24.707 1.00 25.40 84 SER A N 1
ATOM 526 C CA . SER A 1 86 ? 3.410 10.828 -23.256 1.00 29.29 84 SER A CA 1
ATOM 527 C C . SER A 1 86 ? 2.839 9.599 -22.569 1.00 25.88 84 SER A C 1
ATOM 528 O O . SER A 1 86 ? 1.788 9.098 -22.948 1.00 25.70 84 SER A O 1
ATOM 531 N N . VAL A 1 87 ? 3.518 9.134 -21.524 1.00 27.63 85 VAL A N 1
ATOM 532 C CA . VAL A 1 87 ? 3.039 7.969 -20.786 1.00 29.56 85 VAL A CA 1
ATOM 533 C C . VAL A 1 87 ? 1.725 8.229 -20.071 1.00 28.29 85 VAL A C 1
ATOM 534 O O . VAL A 1 87 ? 1.070 7.281 -19.644 1.00 31.89 85 VAL A O 1
ATOM 538 N N . VAL A 1 88 ? 1.333 9.497 -19.934 1.00 24.29 86 VAL A N 1
ATOM 539 C CA . VAL A 1 88 ? 0.080 9.809 -19.254 1.00 26.86 86 VAL A CA 1
ATOM 540 C C . VAL A 1 88 ? -1.086 10.066 -20.220 1.00 30.27 86 VAL A C 1
ATOM 541 O O . VAL A 1 88 ? -2.141 10.544 -19.809 1.00 30.74 86 VAL A O 1
ATOM 545 N N . GLU A 1 89 ? -0.915 9.748 -21.496 1.00 26.80 87 GLU A N 1
ATOM 546 C CA . GLU A 1 89 ? -2.075 9.754 -22.381 1.00 30.55 87 GLU A CA 1
ATOM 547 C C . GLU A 1 89 ? -2.348 8.346 -22.888 1.00 26.22 87 GLU A C 1
ATOM 548 O O . GLU A 1 89 ? -1.430 7.552 -23.099 1.00 29.79 87 GLU A O 1
ATOM 554 N N . ARG A 1 90 ? -3.625 8.035 -23.057 1.00 25.21 88 ARG A N 1
ATOM 555 C CA . ARG A 1 90 ? -4.044 6.703 -23.457 1.00 29.00 88 ARG A CA 1
ATOM 556 C C . ARG A 1 90 ? -4.021 6.566 -24.960 1.00 29.62 88 ARG A C 1
ATOM 557 O O . ARG A 1 90 ? -4.771 7.237 -25.657 1.00 31.65 88 ARG A O 1
ATOM 565 N N . ASP A 1 91 ? -3.156 5.697 -25.460 1.00 25.34 89 ASP A N 1
ATOM 566 C CA . ASP A 1 91 ? -3.180 5.359 -26.876 1.00 26.09 89 ASP A CA 1
ATOM 567 C C . ASP A 1 91 ? -3.565 3.898 -27.039 1.00 28.55 89 ASP A C 1
ATOM 568 O O . ASP A 1 91 ? -2.903 3.011 -26.494 1.00 23.66 89 ASP A O 1
ATOM 573 N N . SER A 1 92 ? -4.632 3.644 -27.794 1.00 25.67 90 SER A N 1
ATOM 574 C CA . SER A 1 92 ? -5.184 2.298 -27.894 1.00 24.68 90 SER A CA 1
ATOM 575 C C . SER A 1 92 ? -4.247 1.312 -28.603 1.00 25.11 90 SER A C 1
ATOM 576 O O . SER A 1 92 ? -4.454 0.098 -28.536 1.00 26.86 90 SER A O 1
ATOM 579 N N . ARG A 1 93 ? -3.224 1.817 -29.283 1.00 23.65 91 ARG A N 1
ATOM 580 C CA . ARG A 1 93 ? -2.319 0.924 -30.000 1.00 26.33 91 ARG A CA 1
ATOM 581 C C . ARG A 1 93 ? -1.364 0.211 -29.022 1.00 25.44 91 ARG A C 1
ATOM 582 O O . ARG A 1 93 ? -0.573 -0.632 -29.418 1.00 19.24 91 ARG A O 1
ATOM 590 N N . LEU A 1 94 ? -1.451 0.547 -27.739 1.00 25.28 92 LEU A N 1
ATOM 591 C CA . LEU A 1 94 ? -0.596 -0.108 -26.738 1.00 22.26 92 LEU A CA 1
ATOM 592 C C . LEU A 1 94 ? -1.379 -1.060 -25.849 1.00 23.67 92 LEU A C 1
ATOM 593 O O . LEU A 1 94 ? -0.853 -1.577 -24.858 1.00 23.74 92 LEU A O 1
ATOM 598 N N . LEU A 1 95 ? -2.639 -1.279 -26.209 1.00 22.60 93 LEU A N 1
ATOM 599 C CA . LEU A 1 95 ? -3.466 -2.274 -25.557 1.00 19.97 93 LEU A CA 1
ATOM 600 C C . LEU A 1 95 ? -3.018 -3.695 -25.910 1.00 21.84 93 LEU A C 1
ATOM 601 O O . LEU A 1 95 ? -2.510 -3.955 -27.005 1.00 22.81 93 LEU A O 1
ATOM 606 N N . GLY A 1 96 ? -3.202 -4.604 -24.960 1.00 23.45 94 GLY A N 1
ATOM 607 C CA . GLY A 1 96 ? -2.997 -6.022 -25.178 1.00 23.63 94 GLY A CA 1
ATOM 608 C C . GLY A 1 96 ? -1.556 -6.481 -25.168 1.00 24.27 94 GLY A C 1
ATOM 609 O O . GLY A 1 96 ? -1.245 -7.521 -25.732 1.00 31.34 94 GLY A O 1
ATOM 610 N N . PHE A 1 97 ? -0.668 -5.728 -24.532 1.00 20.46 95 PHE A N 1
ATOM 611 C CA . PHE A 1 97 ? 0.746 -6.108 -24.552 1.00 22.10 95 PHE A CA 1
ATOM 612 C C . PHE A 1 97 ? 1.088 -7.130 -23.454 1.00 20.94 95 PHE A C 1
ATOM 613 O O . PHE A 1 97 ? 0.351 -7.311 -22.484 1.00 22.82 95 PHE A O 1
ATOM 621 N N . ASP A 1 98 ? 2.211 -7.805 -23.649 1.00 19.87 96 ASP A N 1
ATOM 622 C CA . ASP A 1 98 ? 2.681 -8.832 -22.736 1.00 20.46 96 ASP A CA 1
ATOM 623 C C . ASP A 1 98 ? 3.633 -8.222 -21.717 1.00 19.03 96 ASP A C 1
ATOM 624 O O . ASP A 1 98 ? 3.642 -8.616 -20.553 1.00 20.25 96 AS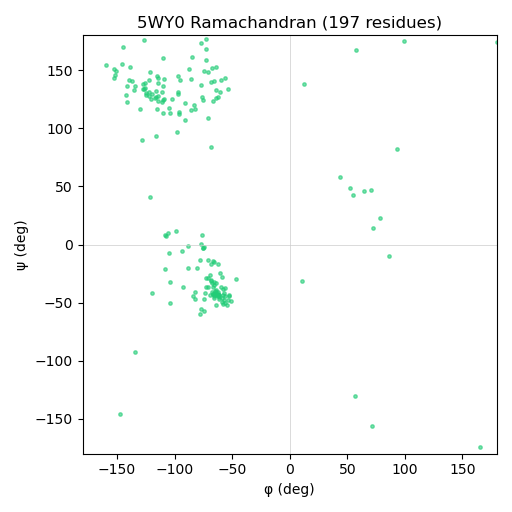P A O 1
ATOM 629 N N . LEU A 1 99 ? 4.441 -7.263 -22.157 1.00 17.63 97 LEU A N 1
ATOM 630 C CA . LEU A 1 99 ? 5.410 -6.632 -21.267 1.00 18.27 97 LEU A CA 1
ATOM 631 C C . LEU A 1 99 ? 5.541 -5.140 -21.537 1.00 16.85 97 LEU A C 1
ATOM 632 O O . LEU A 1 99 ? 5.754 -4.728 -22.665 1.00 19.23 97 LEU A O 1
ATOM 637 N N . ILE A 1 100 ? 5.422 -4.326 -20.500 1.00 17.09 98 ILE A N 1
ATOM 638 C CA . ILE A 1 100 ? 5.715 -2.909 -20.641 1.00 15.90 98 ILE A CA 1
ATOM 639 C C . ILE A 1 100 ? 6.764 -2.521 -19.605 1.00 19.59 98 ILE A C 1
ATOM 640 O O . ILE A 1 100 ? 6.631 -2.867 -18.419 1.00 18.54 98 ILE A O 1
ATOM 645 N N . THR A 1 101 ? 7.812 -1.829 -20.053 1.00 18.56 99 THR A N 1
ATOM 646 C CA . THR A 1 101 ? 8.908 -1.435 -19.173 1.00 19.45 99 THR A CA 1
ATOM 647 C C . THR A 1 101 ? 8.957 0.075 -19.042 1.00 19.62 99 THR A C 1
ATOM 648 O O . THR A 1 101 ? 8.758 0.804 -20.024 1.00 18.90 99 THR A O 1
ATOM 652 N N . CYS A 1 102 ? 9.197 0.533 -17.818 1.00 17.08 100 CYS A N 1
ATOM 653 C CA . CYS A 1 102 ? 9.431 1.939 -17.537 1.00 16.95 100 CYS A CA 1
ATOM 654 C C . CYS A 1 102 ? 10.719 2.042 -16.735 1.00 19.78 100 CYS A C 1
ATOM 655 O O . CYS A 1 102 ? 10.712 1.989 -15.500 1.00 19.40 100 CYS A O 1
ATOM 658 N N . ILE A 1 103 ? 11.819 2.180 -17.454 1.00 19.00 101 ILE A N 1
ATOM 659 C CA . ILE A 1 103 ? 13.144 2.147 -16.868 1.00 21.45 101 ILE A CA 1
ATOM 660 C C . ILE A 1 103 ? 13.643 3.559 -16.598 1.00 20.57 101 ILE A C 1
ATOM 661 O O . ILE A 1 103 ? 13.862 4.333 -17.530 1.00 20.42 101 ILE A O 1
ATOM 666 N N . GLU A 1 104 ? 13.810 3.887 -15.321 1.00 17.56 102 GLU A N 1
ATOM 667 C CA . GLU A 1 104 ? 14.256 5.217 -14.903 1.00 20.85 102 GLU A CA 1
ATOM 668 C C . GLU A 1 104 ? 13.374 6.339 -15.467 1.00 22.74 102 GLU A C 1
ATOM 669 O O . GLU A 1 104 ? 13.856 7.376 -15.901 1.00 22.41 102 GLU A O 1
ATOM 675 N N . LEU A 1 105 ? 12.071 6.121 -15.443 1.00 22.51 103 LEU A N 1
ATOM 676 C CA . LEU A 1 105 ? 11.132 7.115 -15.940 1.00 22.94 103 LEU A CA 1
ATOM 677 C C . LEU A 1 105 ? 10.418 7.874 -14.811 1.00 21.71 103 LEU A C 1
ATOM 678 O O . LEU A 1 105 ? 10.377 9.113 -14.812 1.00 21.05 103 LEU A O 1
ATOM 683 N N . ILE A 1 106 ? 9.853 7.145 -13.855 1.00 21.44 104 ILE A N 1
ATOM 684 C CA . ILE A 1 106 ? 8.892 7.775 -12.949 1.00 18.95 104 ILE A CA 1
ATOM 685 C C . ILE A 1 106 ? 9.480 8.957 -12.181 1.00 24.11 104 ILE A C 1
ATOM 686 O O . ILE A 1 106 ? 8.752 9.886 -11.853 1.00 25.27 104 ILE A O 1
ATOM 691 N N . GLU A 1 107 ? 10.791 8.961 -11.946 1.00 23.66 105 GLU A N 1
ATOM 692 C CA . GLU A 1 107 ? 11.406 10.034 -11.165 1.00 26.95 105 GLU A CA 1
ATOM 693 C C . GLU A 1 107 ? 11.569 11.315 -11.982 1.00 29.54 105 GLU A C 1
ATOM 694 O O . GLU A 1 107 ? 12.067 12.318 -11.472 1.00 28.95 105 GLU A O 1
ATOM 700 N N . HIS A 1 108 ? 11.135 11.279 -13.241 1.00 24.72 106 HIS A N 1
ATOM 701 C CA . HIS A 1 108 ? 11.101 12.466 -14.091 1.00 27.16 106 HIS A CA 1
ATOM 702 C C . HIS A 1 108 ? 9.682 12.986 -14.334 1.00 30.82 106 HIS A C 1
ATOM 703 O O . HIS A 1 108 ? 9.479 13.897 -15.144 1.00 30.22 106 HIS A O 1
ATOM 710 N N . LEU A 1 109 ? 8.702 12.412 -13.647 1.00 22.36 107 LEU A N 1
ATOM 711 C CA . LEU A 1 109 ? 7.336 12.897 -13.768 1.00 25.47 107 LEU A CA 1
ATOM 712 C C . LEU A 1 109 ? 7.044 13.886 -12.651 1.00 32.58 107 LEU A C 1
ATOM 713 O O . LEU A 1 109 ? 7.492 13.689 -11.521 1.00 26.53 107 LEU A O 1
ATOM 718 N N . ASP A 1 110 ? 6.296 14.946 -12.956 1.00 31.36 108 ASP A N 1
ATOM 719 C CA . ASP A 1 110 ? 5.858 15.861 -11.905 1.00 33.25 108 ASP A CA 1
ATOM 720 C C . ASP A 1 110 ? 4.692 15.215 -11.151 1.00 29.96 108 ASP A C 1
ATOM 721 O O . ASP A 1 110 ? 4.216 14.149 -11.546 1.00 27.38 108 ASP A O 1
ATOM 726 N N . SER A 1 111 ? 4.239 15.844 -10.069 1.00 29.67 109 SER A N 1
ATOM 727 C CA . SER A 1 111 ? 3.222 15.224 -9.218 1.00 30.12 109 SER A CA 1
ATOM 728 C C . SER A 1 111 ? 1.940 14.878 -9.974 1.00 23.16 109 SER A C 1
ATOM 729 O O . SER A 1 111 ? 1.343 13.823 -9.741 1.00 23.72 109 SER A O 1
ATOM 732 N N . GLY A 1 112 ? 1.534 15.744 -10.895 1.00 28.60 110 GLY A N 1
ATOM 733 C CA . GLY A 1 112 ? 0.325 15.501 -11.667 1.00 32.74 110 GLY A CA 1
ATOM 734 C C . GLY A 1 112 ? 0.441 14.274 -12.552 1.00 26.54 110 GLY A C 1
ATOM 735 O O . GLY A 1 112 ? -0.409 13.371 -12.525 1.00 26.13 110 GLY A O 1
ATOM 736 N N . ASP A 1 113 ? 1.515 14.237 -13.333 1.00 28.24 111 ASP A N 1
ATOM 737 C CA . ASP A 1 113 ? 1.780 13.116 -14.232 1.00 25.88 111 ASP A CA 1
ATOM 738 C C . ASP A 1 113 ? 2.009 11.825 -13.444 1.00 22.90 111 ASP A C 1
ATOM 739 O O . ASP A 1 113 ? 1.500 10.771 -13.807 1.00 23.81 111 ASP A O 1
ATOM 744 N N . LEU A 1 114 ? 2.760 11.915 -12.354 1.00 27.06 112 LEU A N 1
ATOM 745 C CA . LEU A 1 114 ? 2.968 10.749 -11.501 1.00 22.14 112 LEU A CA 1
ATOM 746 C C . LEU A 1 114 ? 1.618 10.220 -11.032 1.00 19.28 112 LEU A C 1
ATOM 747 O O . LEU A 1 114 ? 1.373 9.018 -11.032 1.00 18.32 112 LEU A O 1
ATOM 752 N N . ALA A 1 115 ? 0.716 11.125 -10.663 1.00 23.18 113 ALA A N 1
ATOM 753 C CA . ALA A 1 115 ? -0.601 10.702 -10.201 1.00 20.86 113 ALA A CA 1
ATOM 754 C C . ALA A 1 115 ? -1.405 10.033 -11.319 1.00 20.89 113 ALA A C 1
ATOM 755 O O . ALA A 1 115 ? -2.145 9.085 -11.070 1.00 22.69 113 ALA A O 1
ATOM 757 N N . ARG A 1 116 ? -1.246 10.501 -12.557 1.00 23.05 114 ARG A N 1
ATOM 758 C CA . ARG A 1 116 ? -1.981 9.897 -13.673 1.00 23.58 114 ARG A CA 1
ATOM 759 C C . ARG A 1 116 ? -1.356 8.601 -14.206 1.00 24.28 114 ARG A C 1
ATOM 760 O O . ARG A 1 116 ? -2.028 7.797 -14.857 1.00 20.99 114 ARG A O 1
ATOM 768 N N . PHE A 1 117 ? -0.073 8.403 -13.922 1.00 22.18 115 PHE A N 1
ATOM 769 C CA . PHE A 1 117 ? 0.700 7.328 -14.547 1.00 22.96 115 PHE A CA 1
ATOM 770 C C . PHE A 1 117 ? 0.081 5.932 -14.329 1.00 21.43 115 PHE A C 1
ATOM 771 O O . PHE A 1 117 ? -0.135 5.206 -15.303 1.00 18.20 115 PHE A O 1
ATOM 779 N N . PRO A 1 118 ? -0.257 5.562 -13.065 1.00 20.89 116 PRO A N 1
ATOM 780 C CA . PRO A 1 118 ? -0.812 4.208 -12.907 1.00 21.68 116 PRO A CA 1
ATOM 781 C C . PRO A 1 118 ? -2.166 3.985 -13.579 1.00 20.53 116 PRO A C 1
ATOM 782 O O . PRO A 1 118 ? -2.415 2.873 -14.009 1.00 18.51 116 PRO A O 1
ATOM 786 N N . GLU A 1 119 ? -3.023 4.998 -13.663 1.00 22.10 117 GLU A N 1
ATOM 787 C CA . GLU A 1 119 ? -4.340 4.786 -14.251 1.00 21.39 117 GLU A CA 1
ATOM 788 C C . GLU A 1 119 ? -4.213 4.510 -15.752 1.00 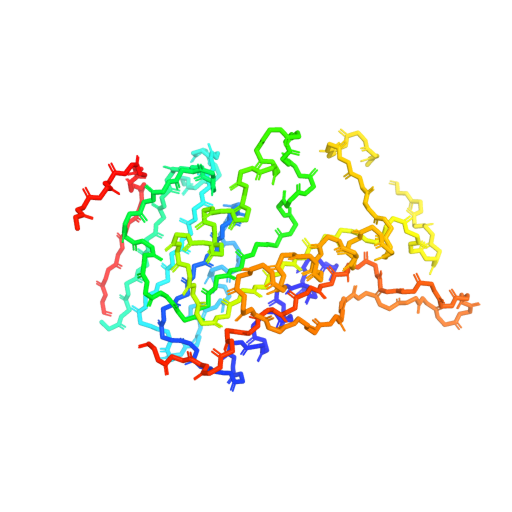20.41 117 GLU A C 1
ATOM 789 O O . GLU A 1 119 ? -4.981 3.739 -16.323 1.00 23.08 117 GLU A O 1
ATOM 795 N N . VAL A 1 120 ? -3.210 5.104 -16.378 1.00 18.94 118 VAL A N 1
ATOM 796 C CA . VAL A 1 120 ? -2.940 4.837 -17.787 1.00 20.76 118 VAL A CA 1
ATOM 797 C C . VAL A 1 120 ? -2.237 3.491 -17.998 1.00 21.55 118 VAL A C 1
ATOM 798 O O . VAL A 1 120 ? -2.714 2.640 -18.761 1.00 22.48 118 VAL A O 1
ATOM 802 N N . VAL A 1 121 ? -1.100 3.291 -17.331 1.00 23.43 119 VAL A N 1
ATOM 803 C CA . VAL A 1 121 ? -0.283 2.104 -17.606 1.00 17.49 119 VAL A CA 1
ATOM 804 C C . VAL A 1 121 ? -0.915 0.841 -17.010 1.00 17.70 119 VAL A C 1
ATOM 805 O O . VAL A 1 121 ? -1.030 -0.167 -17.690 1.00 18.20 119 VAL A O 1
ATOM 809 N N . PHE A 1 122 ? -1.346 0.892 -15.752 1.00 17.16 120 PHE A N 1
ATOM 810 C CA . PHE A 1 122 ? -1.983 -0.272 -15.131 1.00 18.74 120 PHE A CA 1
ATOM 811 C C . PHE A 1 122 ? -3.475 -0.361 -15.455 1.00 22.44 120 PHE A C 1
ATOM 812 O O . PHE A 1 122 ? -3.984 -1.441 -15.747 1.00 22.60 120 PHE A O 1
ATOM 820 N N . GLY A 1 123 ? -4.181 0.764 -15.383 1.00 23.86 121 GLY A N 1
ATOM 821 C CA . GLY A 1 123 ? -5.623 0.742 -15.561 1.00 23.93 121 GLY A CA 1
ATOM 822 C C . GLY A 1 123 ? -6.041 0.544 -17.004 1.00 21.48 121 GLY A C 1
ATOM 823 O O . GLY A 1 123 ? -6.767 -0.393 -17.337 1.00 28.26 121 GLY A O 1
ATOM 824 N N . TYR A 1 124 ? -5.573 1.429 -17.867 1.00 18.65 122 TYR A N 1
ATOM 825 C CA . TYR A 1 124 ? -5.987 1.422 -19.270 1.00 20.60 122 TYR A CA 1
ATOM 826 C C . TYR A 1 124 ? -5.281 0.349 -20.096 1.00 20.01 122 TYR A C 1
ATOM 827 O O . TYR A 1 124 ? -5.923 -0.529 -20.661 1.00 20.29 122 TYR A O 1
ATOM 836 N N . LEU A 1 125 ? -3.957 0.424 -20.146 1.00 17.86 123 LEU A N 1
ATOM 837 C CA . LEU A 1 125 ? -3.141 -0.492 -20.937 1.00 18.34 123 LEU A CA 1
ATOM 838 C C . LEU A 1 125 ? -3.201 -1.928 -20.433 1.00 20.47 123 LEU A C 1
ATOM 839 O O . LEU A 1 125 ? -3.313 -2.860 -21.222 1.00 21.23 123 LEU A O 1
ATOM 844 N N . SER A 1 126 ? -3.113 -2.097 -19.114 1.00 20.50 124 SER A N 1
ATOM 845 C CA . SER A 1 126 ? -3.334 -3.392 -18.485 1.00 19.48 124 SER A CA 1
ATOM 846 C C . SER A 1 126 ? -2.510 -4.555 -19.063 1.00 17.94 124 SER A C 1
ATOM 847 O O . SER A 1 126 ? -3.054 -5.613 -19.344 1.00 19.68 124 SER A O 1
ATOM 850 N N . PRO A 1 127 ? -1.191 -4.371 -19.237 1.00 16.91 125 PRO A N 1
ATOM 851 C CA . PRO A 1 127 ? -0.418 -5.475 -19.818 1.00 16.39 125 PRO A CA 1
ATOM 852 C C . PRO A 1 127 ? -0.220 -6.652 -18.854 1.00 17.76 125 PRO A C 1
ATOM 853 O O . PRO A 1 127 ? -0.513 -6.509 -17.670 1.00 20.17 125 PRO A O 1
ATOM 857 N N . SER A 1 128 ? 0.260 -7.794 -19.353 1.00 18.37 126 SER A N 1
ATOM 858 C CA . SER A 1 128 ? 0.457 -8.962 -18.499 1.00 19.57 126 SER A CA 1
ATOM 859 C C . SER A 1 128 ? 1.536 -8.708 -17.445 1.00 18.92 126 SER A C 1
ATOM 860 O O . SER A 1 128 ? 1.399 -9.112 -16.292 1.00 17.86 126 SER A O 1
ATOM 863 N N . MET A 1 129 ? 2.602 -8.028 -17.852 1.00 19.74 127 MET A N 1
ATOM 864 C CA . MET A 1 129 ? 3.704 -7.704 -16.958 1.00 16.84 127 MET A CA 1
ATOM 865 C C . MET A 1 129 ? 4.168 -6.264 -17.165 1.00 16.75 127 MET A C 1
ATOM 866 O O . MET A 1 129 ? 4.230 -5.790 -18.295 1.00 16.72 127 MET A O 1
ATOM 871 N N . ILE A 1 130 ? 4.492 -5.592 -16.064 1.00 12.57 128 ILE A N 1
ATOM 872 C CA . ILE A 1 130 ? 5.081 -4.264 -16.065 1.00 14.47 128 ILE A CA 1
ATOM 873 C C . ILE A 1 130 ? 6.374 -4.252 -15.252 1.00 15.59 128 ILE A C 1
ATOM 874 O O . ILE A 1 130 ? 6.411 -4.789 -14.151 1.00 15.91 128 ILE A O 1
ATOM 879 N N . VAL A 1 131 ? 7.427 -3.638 -15.769 1.00 14.95 129 VAL A N 1
ATOM 880 C CA . VAL A 1 131 ? 8.643 -3.492 -14.978 1.00 16.57 129 VAL A CA 1
ATOM 881 C C . VAL A 1 131 ? 8.926 -2.025 -14.749 1.00 16.77 129 VAL A C 1
ATOM 882 O O . VAL A 1 131 ? 8.977 -1.246 -15.693 1.00 16.65 129 VAL A O 1
ATOM 886 N N . ILE A 1 132 ? 9.082 -1.644 -13.488 1.00 13.70 130 ILE A N 1
ATOM 887 C CA . ILE A 1 132 ? 9.376 -0.257 -13.167 1.00 14.36 130 ILE A CA 1
ATOM 888 C C . ILE A 1 132 ? 10.682 -0.157 -12.376 1.00 16.40 130 ILE A C 1
ATOM 889 O O . ILE A 1 132 ? 10.829 -0.829 -11.373 1.00 17.37 130 ILE A O 1
ATOM 894 N N . SER A 1 133 ? 11.617 0.682 -12.822 1.00 15.80 131 SER A N 1
ATOM 895 C CA . SER A 1 133 ? 12.870 0.878 -12.089 1.00 16.96 131 SER A CA 1
ATOM 896 C C . SER A 1 133 ? 13.039 2.339 -11.709 1.00 19.34 131 SER A C 1
ATOM 897 O O . SER A 1 133 ? 12.569 3.234 -12.430 1.00 17.69 131 SER A O 1
ATOM 900 N N . THR A 1 134 ? 13.694 2.579 -10.570 1.00 15.57 132 THR A N 1
ATOM 901 C CA . THR A 1 134 ? 13.938 3.938 -10.125 1.00 15.73 132 THR A CA 1
ATOM 902 C C . THR A 1 134 ? 15.108 3.909 -9.121 1.00 17.77 132 THR A C 1
ATOM 903 O O . THR A 1 134 ? 15.376 2.870 -8.517 1.00 17.70 132 THR A O 1
ATOM 907 N N . PRO A 1 135 ? 15.840 5.021 -8.983 1.00 18.59 133 PRO A N 1
ATOM 908 C CA . PRO A 1 135 ? 16.917 5.047 -7.989 1.00 21.23 133 PRO A CA 1
ATOM 909 C C . PRO A 1 135 ? 16.439 4.721 -6.581 1.00 16.23 133 PRO A C 1
ATOM 910 O O . PRO A 1 135 ? 15.324 5.083 -6.201 1.00 15.71 133 PRO A O 1
ATOM 914 N N . ASN A 1 136 ? 17.277 4.006 -5.840 1.00 16.97 134 ASN A N 1
ATOM 915 C CA . ASN A 1 136 ? 17.121 3.853 -4.387 1.00 16.39 134 ASN A CA 1
ATOM 916 C C . ASN A 1 136 ? 17.909 4.984 -3.721 1.00 20.53 134 ASN A C 1
ATOM 917 O O . ASN A 1 136 ? 19.139 4.984 -3.737 1.00 19.91 134 ASN A O 1
ATOM 922 N N . SER A 1 137 ? 17.195 5.966 -3.174 1.00 20.05 135 SER A N 1
ATOM 923 C CA . SER A 1 137 ? 17.835 7.145 -2.621 1.00 20.33 135 SER A CA 1
ATOM 924 C C . SER A 1 137 ? 18.631 6.809 -1.357 1.00 22.14 135 SER A C 1
ATOM 925 O O . SER A 1 137 ? 19.476 7.582 -0.935 1.00 24.76 135 SER A O 1
ATOM 928 N N . GLU A 1 138 ? 18.353 5.651 -0.767 1.00 18.10 136 GLU A N 1
ATOM 929 C CA . GLU A 1 138 ? 19.035 5.214 0.446 1.00 22.15 136 GLU A CA 1
ATOM 930 C C . GLU A 1 138 ? 20.303 4.432 0.158 1.00 25.46 136 GLU A C 1
ATOM 931 O O . GLU A 1 138 ? 20.965 3.978 1.098 1.00 24.82 136 GLU A O 1
ATOM 937 N N . PHE A 1 139 ? 20.612 4.223 -1.122 1.00 20.40 137 PHE A N 1
ATOM 938 C CA . PHE A 1 139 ? 21.677 3.286 -1.475 1.00 21.35 137 PHE A CA 1
ATOM 939 C C . PHE A 1 139 ? 22.973 3.637 -0.749 1.00 22.41 137 PHE A C 1
ATOM 940 O O . PHE A 1 139 ? 23.374 4.800 -0.700 1.00 24.56 137 PHE A O 1
ATOM 948 N N . ASN A 1 140 ? 23.605 2.619 -0.177 1.00 21.34 138 ASN A N 1
ATOM 949 C CA . ASN A 1 140 ? 24.846 2.784 0.579 1.00 22.31 138 ASN A CA 1
ATOM 950 C C . ASN A 1 140 ? 25.951 1.963 -0.086 1.00 23.42 138 ASN A C 1
ATOM 951 O O . ASN A 1 140 ? 25.752 0.785 -0.374 1.00 24.00 138 ASN A O 1
ATOM 956 N N . PRO A 1 141 ? 27.109 2.582 -0.352 1.00 19.73 139 PRO A N 1
ATOM 957 C CA . PRO A 1 141 ? 27.413 3.988 -0.132 1.00 26.44 139 PRO A CA 1
ATOM 958 C C . PRO A 1 141 ? 27.009 4.827 -1.343 1.00 30.15 139 PRO A C 1
ATOM 959 O O . PRO A 1 141 ? 26.960 4.333 -2.470 1.00 28.68 139 PRO A O 1
ATOM 963 N N . LEU A 1 142 ? 26.670 6.080 -1.071 1.00 31.54 140 LEU A N 1
ATOM 964 C CA . LEU A 1 142 ? 26.362 7.057 -2.098 1.00 40.79 140 LEU A CA 1
ATOM 965 C C . LEU A 1 142 ? 27.646 7.306 -2.862 1.00 41.10 140 LEU A C 1
ATOM 966 O O . LEU A 1 142 ? 28.659 7.682 -2.266 1.00 40.49 140 LEU A O 1
ATOM 971 N N . PHE A 1 143 ? 27.615 7.099 -4.174 1.00 46.24 141 PHE A N 1
ATOM 972 C CA . PHE A 1 143 ? 28.835 7.303 -4.946 1.00 48.34 141 PHE A CA 1
ATOM 973 C C . PHE A 1 143 ? 29.011 8.781 -5.299 1.00 52.14 141 PHE A C 1
ATOM 974 O O . PHE A 1 143 ? 28.156 9.375 -5.947 1.00 57.58 141 PHE A O 1
ATOM 982 N N . PRO A 1 144 ? 30.119 9.389 -4.842 1.00 50.05 142 PRO A N 1
ATOM 983 C CA . PRO A 1 144 ? 30.441 10.764 -5.243 1.00 52.26 142 PRO A CA 1
ATOM 984 C C . PRO A 1 144 ? 30.804 10.788 -6.730 1.00 57.70 142 PRO A C 1
ATOM 985 O O . PRO A 1 144 ? 31.478 9.861 -7.190 1.00 59.38 142 PRO A O 1
ATOM 989 N N . SER A 1 145 ? 30.357 11.795 -7.477 1.00 57.93 143 SER A N 1
ATOM 990 C CA . SER A 1 145 ? 30.597 11.799 -8.920 1.00 53.67 143 SER A CA 1
ATOM 991 C C . SER A 1 145 ? 31.081 13.150 -9.444 1.00 56.41 143 SER A C 1
ATOM 992 O O . SER A 1 145 ? 31.250 13.331 -10.654 1.00 61.00 143 SER A O 1
ATOM 995 N N . ARG A 1 149 ? 24.213 14.754 -10.702 1.00 35.37 147 ARG A N 1
ATOM 996 C CA . ARG A 1 149 ? 23.706 15.624 -9.636 1.00 40.43 147 ARG A CA 1
ATOM 997 C C . ARG A 1 149 ? 22.223 15.359 -9.309 1.00 41.14 147 ARG A C 1
ATOM 998 O O . ARG A 1 149 ? 21.462 14.876 -10.156 1.00 32.35 147 ARG A O 1
ATOM 1006 N N . ASP A 1 150 ? 21.820 15.688 -8.081 1.00 33.81 148 ASP A N 1
ATOM 1007 C CA . ASP A 1 150 ? 20.436 15.521 -7.625 1.00 35.14 148 ASP A CA 1
ATOM 1008 C C . ASP A 1 150 ? 19.431 16.333 -8.441 1.00 37.55 148 ASP A C 1
ATOM 1009 O O . ASP A 1 150 ? 18.244 15.996 -8.509 1.00 36.78 148 ASP A O 1
ATOM 1014 N N . SER A 1 151 ? 19.921 17.402 -9.058 1.00 35.54 149 SER A N 1
ATOM 1015 C CA . SER A 1 151 ? 19.088 18.322 -9.830 1.00 36.85 149 SER A CA 1
ATOM 1016 C C . SER A 1 151 ? 18.670 17.756 -11.194 1.00 36.47 149 SER A C 1
ATOM 1017 O O . SER A 1 151 ? 17.913 18.390 -11.922 1.00 36.69 149 SER A O 1
ATOM 1020 N N . ASP A 1 152 ? 19.154 16.559 -11.524 1.00 37.61 150 ASP A N 1
ATOM 1021 C CA . ASP A 1 152 ? 18.824 15.898 -12.792 1.00 36.19 150 ASP A CA 1
ATOM 1022 C C . ASP A 1 152 ? 17.364 15.447 -12.892 1.00 37.98 150 ASP A C 1
ATOM 1023 O O . ASP A 1 152 ? 16.809 15.391 -13.985 1.00 35.89 150 ASP A O 1
ATOM 1028 N N . HIS A 1 153 ? 16.757 15.110 -11.753 1.00 37.00 151 HIS A N 1
ATOM 1029 C CA . HIS A 1 153 ? 15.404 14.553 -11.729 1.00 32.87 151 HIS A CA 1
ATOM 1030 C C . HIS A 1 153 ? 14.477 15.335 -10.796 1.00 31.11 151 HIS A C 1
ATOM 1031 O O . HIS A 1 153 ? 14.920 16.256 -10.129 1.00 30.31 151 HIS A O 1
ATOM 1038 N N . LYS A 1 154 ? 13.196 14.965 -10.762 1.00 29.54 152 LYS A N 1
ATOM 1039 C CA . LYS A 1 154 ? 12.188 15.676 -9.962 1.00 29.94 152 LYS A CA 1
ATOM 1040 C C . LYS A 1 154 ? 12.189 15.253 -8.498 1.00 33.82 152 LYS A C 1
ATOM 1041 O O . LYS A 1 154 ? 12.121 16.085 -7.596 1.00 29.30 152 LYS A O 1
ATOM 1047 N N . PHE A 1 155 ? 12.216 13.947 -8.271 1.00 24.72 153 PHE A N 1
ATOM 1048 C CA . PHE A 1 155 ? 12.203 13.426 -6.917 1.00 30.01 153 PHE A CA 1
ATOM 1049 C C . PHE A 1 155 ? 13.056 12.163 -6.861 1.00 27.57 153 PHE A C 1
ATOM 1050 O O . PHE A 1 155 ? 13.491 11.634 -7.892 1.00 26.44 153 PHE A O 1
ATOM 1058 N N . GLU A 1 156 ? 13.297 11.698 -5.650 1.00 22.68 154 GLU A N 1
ATOM 1059 C CA . GLU A 1 156 ? 13.974 10.434 -5.427 1.00 27.90 154 GLU A CA 1
ATOM 1060 C C . GLU A 1 156 ? 13.275 9.734 -4.273 1.00 25.14 154 GLU A C 1
ATOM 1061 O O . GLU A 1 156 ? 12.851 10.371 -3.312 1.00 26.08 154 GLU A O 1
ATOM 1067 N N . TRP A 1 157 ? 13.136 8.422 -4.382 1.00 19.74 155 TRP A N 1
ATOM 1068 C CA . TRP A 1 157 ? 12.402 7.673 -3.388 1.00 21.46 155 TRP A CA 1
ATOM 1069 C C . TRP A 1 157 ? 13.294 6.715 -2.609 1.00 20.06 155 TRP A C 1
ATOM 1070 O O . TRP A 1 157 ? 14.208 6.094 -3.159 1.00 19.67 155 TRP A O 1
ATOM 1081 N N . THR A 1 158 ? 12.996 6.588 -1.332 1.00 18.81 156 THR A N 1
ATOM 1082 C CA . THR A 1 158 ? 13.560 5.535 -0.510 1.00 17.78 156 THR A CA 1
ATOM 1083 C C . THR A 1 158 ? 12.932 4.211 -0.885 1.00 18.52 156 THR A C 1
ATOM 1084 O O . THR A 1 158 ? 12.025 4.156 -1.719 1.00 16.90 156 THR A O 1
ATOM 1088 N N . ARG A 1 159 ? 13.405 3.142 -0.260 1.00 16.63 157 ARG A N 1
ATOM 1089 C CA . ARG A 1 159 ? 12.847 1.819 -0.501 1.00 17.63 157 ARG A CA 1
ATOM 1090 C C . ARG A 1 159 ? 11.417 1.771 -0.004 1.00 18.77 157 ARG A C 1
ATOM 1091 O O . ARG A 1 159 ? 10.536 1.253 -0.671 1.00 15.78 157 ARG A O 1
ATOM 1099 N N . MET A 1 160 ? 11.188 2.344 1.172 1.00 17.88 158 MET A N 1
ATOM 1100 C CA . MET A 1 160 ? 9.853 2.361 1.747 1.00 18.13 158 MET A CA 1
ATOM 1101 C C . MET A 1 160 ? 8.888 3.159 0.862 1.00 18.27 158 MET A C 1
ATOM 1102 O O . MET A 1 160 ? 7.776 2.730 0.636 1.00 16.85 158 MET A O 1
ATOM 1107 N N . GLU A 1 161 ? 9.317 4.310 0.362 1.00 15.85 159 GLU A N 1
ATOM 1108 C CA . GLU A 1 161 ? 8.452 5.118 -0.489 1.00 20.28 159 GLU A CA 1
ATOM 1109 C C . GLU A 1 161 ? 8.077 4.359 -1.770 1.00 15.08 159 GLU A C 1
ATOM 1110 O O . GLU A 1 161 ? 6.899 4.315 -2.182 1.00 14.48 159 GLU A O 1
ATOM 1116 N N . PHE A 1 162 ? 9.064 3.714 -2.375 1.00 14.10 160 PHE A N 1
ATOM 1117 C CA . PHE A 1 162 ? 8.799 2.991 -3.610 1.00 13.32 160 PHE A CA 1
ATOM 1118 C C . PHE A 1 162 ? 7.891 1.808 -3.332 1.00 15.14 160 PHE A C 1
ATOM 1119 O O . PHE A 1 162 ? 6.961 1.538 -4.079 1.00 13.48 160 PHE A O 1
ATOM 1127 N N . GLN A 1 163 ? 8.153 1.086 -2.251 1.00 13.72 161 GLN A N 1
ATOM 1128 C CA . GLN A 1 163 ? 7.408 -0.131 -2.009 1.00 13.32 161 GLN A CA 1
ATOM 1129 C C . GLN A 1 163 ? 5.987 0.180 -1.570 1.00 13.82 161 GLN A C 1
ATOM 1130 O O . GLN A 1 163 ? 5.074 -0.541 -1.944 1.00 13.83 161 GLN A O 1
ATOM 1136 N N . THR A 1 164 ? 5.786 1.236 -0.782 1.00 13.79 162 THR A N 1
ATOM 1137 C CA . THR A 1 164 ? 4.408 1.581 -0.391 1.00 15.65 162 THR A CA 1
ATOM 1138 C C . THR A 1 164 ? 3.618 2.000 -1.647 1.00 13.00 162 THR A C 1
ATOM 1139 O O . THR A 1 164 ? 2.477 1.564 -1.841 1.00 13.58 162 THR A O 1
ATOM 1143 N N . TRP A 1 165 ? 4.242 2.810 -2.502 1.00 15.35 163 TRP A N 1
ATOM 1144 C CA . TRP A 1 165 ? 3.606 3.200 -3.770 1.00 12.06 163 TRP A CA 1
ATOM 1145 C C . TRP A 1 165 ? 3.271 1.979 -4.656 1.00 15.16 163 TRP A C 1
ATOM 1146 O O . TRP A 1 165 ? 2.135 1.811 -5.125 1.00 13.30 163 TRP A O 1
ATOM 1157 N N . ALA A 1 166 ? 4.257 1.105 -4.843 1.00 12.23 164 ALA A N 1
ATOM 1158 C CA . ALA A 1 166 ? 4.124 -0.077 -5.687 1.00 13.30 164 ALA A CA 1
ATOM 1159 C C . ALA A 1 166 ? 3.088 -1.060 -5.168 1.00 14.46 164 ALA A C 1
ATOM 1160 O O . ALA A 1 166 ? 2.345 -1.624 -5.956 1.00 15.23 164 ALA A O 1
ATOM 1162 N N . LEU A 1 167 ? 3.045 -1.275 -3.848 1.00 13.13 165 LEU A N 1
ATOM 1163 C CA . LEU A 1 167 ? 2.043 -2.142 -3.243 1.00 13.39 165 LEU A CA 1
ATOM 1164 C C . LEU A 1 167 ? 0.630 -1.550 -3.399 1.00 12.67 165 LEU A C 1
ATOM 1165 O O . LEU A 1 167 ? -0.320 -2.269 -3.709 1.00 13.27 165 LEU A O 1
ATOM 1170 N N . TYR A 1 168 ? 0.507 -0.247 -3.179 1.00 13.05 166 TYR A N 1
ATOM 1171 C CA . TYR A 1 168 ? -0.758 0.459 -3.434 1.00 17.10 166 TYR A CA 1
ATOM 1172 C C . TYR A 1 168 ? -1.264 0.233 -4.874 1.00 16.91 166 TYR A C 1
ATOM 1173 O O . TYR A 1 168 ? -2.417 -0.171 -5.105 1.00 14.66 166 TYR A O 1
ATOM 1182 N N . VAL A 1 169 ? -0.380 0.477 -5.838 1.00 13.85 167 VAL A N 1
ATOM 1183 C CA . VAL A 1 169 ? -0.719 0.279 -7.258 1.00 14.40 167 VAL A CA 1
ATOM 1184 C C . VAL A 1 169 ? -1.076 -1.187 -7.553 1.00 16.91 167 VAL A C 1
ATOM 1185 O O . VAL A 1 169 ? -2.079 -1.482 -8.234 1.00 16.10 167 VAL A O 1
ATOM 1189 N N . ALA A 1 170 ? -0.287 -2.107 -6.997 1.00 16.25 168 ALA A N 1
ATOM 1190 C CA . ALA A 1 170 ? -0.523 -3.534 -7.201 1.00 16.38 168 ALA A CA 1
ATOM 1191 C C . ALA A 1 170 ? -1.929 -3.928 -6.727 1.00 16.58 168 ALA A C 1
ATOM 1192 O O . ALA A 1 170 ? -2.716 -4.522 -7.474 1.00 19.08 168 ALA A O 1
ATOM 1194 N N . ASN A 1 171 ? -2.253 -3.548 -5.505 1.00 13.69 169 ASN A N 1
ATOM 1195 C CA . ASN A 1 171 ? -3.534 -3.923 -4.923 1.00 17.10 169 ASN A CA 1
ATOM 1196 C C . ASN A 1 171 ? -4.701 -3.257 -5.653 1.00 19.63 169 ASN A C 1
ATOM 1197 O O . ASN A 1 171 ? -5.769 -3.852 -5.829 1.00 20.27 169 ASN A O 1
ATOM 1202 N N . ARG A 1 172 ? -4.488 -2.026 -6.088 1.00 17.67 170 ARG A N 1
ATOM 1203 C CA . ARG A 1 172 ? -5.548 -1.302 -6.785 1.00 22.51 170 ARG A CA 1
ATOM 1204 C C . ARG A 1 172 ? -5.880 -1.924 -8.144 1.00 20.34 170 ARG A C 1
ATOM 1205 O O . ARG A 1 172 ? -7.055 -2.039 -8.505 1.00 22.18 170 ARG A O 1
ATOM 1213 N N . TYR A 1 173 ? -4.866 -2.354 -8.889 1.00 17.58 171 TYR A N 1
ATOM 1214 C CA . TYR A 1 173 ? -5.128 -2.854 -10.243 1.00 17.89 171 TYR A CA 1
ATOM 1215 C C . TYR A 1 173 ? -5.030 -4.384 -10.391 1.00 19.23 171 TYR A C 1
ATOM 1216 O O . TYR A 1 173 ? -5.100 -4.905 -11.504 1.00 23.28 171 TYR A O 1
ATOM 1225 N N . ASP A 1 174 ? -4.931 -5.093 -9.269 1.00 20.32 172 ASP A N 1
ATOM 1226 C CA . ASP A 1 174 ? -4.921 -6.560 -9.247 1.00 23.17 172 ASP A CA 1
ATOM 1227 C C . ASP A 1 174 ? -3.682 -7.131 -9.953 1.00 21.82 172 ASP A C 1
ATOM 1228 O O . ASP A 1 174 ? -3.775 -8.057 -10.760 1.00 21.70 172 ASP A O 1
ATOM 1233 N N . TYR A 1 175 ? -2.527 -6.555 -9.626 1.00 18.06 173 TYR A N 1
ATOM 1234 C CA . TYR A 1 175 ? -1.218 -7.119 -9.952 1.00 16.22 173 TYR A CA 1
ATOM 1235 C C . TYR A 1 175 ? -0.543 -7.600 -8.652 1.00 16.78 173 TYR A C 1
ATOM 1236 O O . TYR A 1 175 ? -0.953 -7.202 -7.557 1.00 14.73 173 TYR A O 1
ATOM 1245 N N . SER A 1 176 ? 0.444 -8.483 -8.783 1.00 14.91 174 SER A N 1
ATOM 1246 C CA . SER A 1 176 ? 1.334 -8.837 -7.685 1.00 14.72 174 SER A CA 1
ATOM 1247 C C . SER A 1 176 ? 2.715 -8.270 -7.977 1.00 14.77 174 SER A C 1
ATOM 1248 O O . SER A 1 176 ? 3.220 -8.405 -9.087 1.00 16.28 174 SER A O 1
ATOM 1251 N N . VAL A 1 177 ? 3.358 -7.673 -6.982 1.00 14.33 175 VAL A N 1
ATOM 1252 C CA . VAL A 1 177 ? 4.630 -7.040 -7.262 1.00 13.09 175 VAL A CA 1
ATOM 1253 C C . VAL A 1 177 ? 5.777 -7.716 -6.503 1.00 13.36 175 VAL A C 1
ATOM 1254 O O . VAL A 1 177 ? 5.678 -8.004 -5.292 1.00 14.55 175 VAL A O 1
ATOM 1258 N N . GLU A 1 178 ? 6.842 -7.991 -7.252 1.00 15.77 176 GLU A N 1
ATOM 1259 C CA . GLU A 1 178 ? 8.081 -8.552 -6.730 1.00 17.65 176 GLU A CA 1
ATOM 1260 C C . GLU A 1 178 ? 9.177 -7.501 -6.762 1.00 15.65 176 GLU A C 1
ATOM 1261 O O . GLU A 1 178 ? 9.461 -6.934 -7.809 1.00 16.06 176 GLU A O 1
ATOM 1267 N N . PHE A 1 179 ? 9.806 -7.258 -5.620 1.00 14.42 177 PHE A N 1
ATOM 1268 C CA . PHE A 1 179 ? 10.839 -6.246 -5.531 1.00 16.62 177 PHE A CA 1
ATOM 1269 C C . PHE A 1 179 ? 12.224 -6.868 -5.662 1.00 18.70 177 PHE A C 1
ATOM 1270 O O . PHE A 1 179 ? 12.528 -7.871 -5.003 1.00 21.07 177 PHE A O 1
ATOM 1278 N N . THR A 1 180 ? 13.042 -6.268 -6.526 1.00 18.07 178 THR A N 1
ATOM 1279 C CA . THR A 1 180 ? 14.453 -6.618 -6.685 1.00 17.23 178 THR A CA 1
ATOM 1280 C C . THR A 1 180 ? 15.201 -5.357 -7.060 1.00 21.12 178 THR A C 1
ATOM 1281 O O . THR A 1 180 ? 14.829 -4.255 -6.636 1.00 17.60 178 THR A O 1
ATOM 1285 N N . GLY A 1 181 ? 16.239 -5.503 -7.884 1.00 17.08 179 GLY A N 1
ATOM 1286 C CA . GLY A 1 181 ? 16.988 -4.347 -8.339 1.00 15.86 179 GLY A CA 1
ATOM 1287 C C . GLY A 1 181 ? 18.312 -4.736 -8.950 1.00 20.55 179 GLY A C 1
ATOM 1288 O O . GLY A 1 181 ? 18.591 -5.922 -9.135 1.00 23.56 179 GLY A O 1
ATOM 1289 N N . VAL A 1 182 ? 19.123 -3.744 -9.281 1.00 18.51 180 VAL A N 1
ATOM 1290 C CA . VAL A 1 182 ? 20.465 -4.016 -9.772 1.00 18.09 180 VAL A CA 1
ATOM 1291 C C . VAL A 1 182 ? 21.432 -3.030 -9.146 1.00 20.23 180 VAL A C 1
ATOM 1292 O O . VAL A 1 182 ? 21.062 -1.902 -8.786 1.00 18.70 180 VAL A O 1
ATOM 1296 N N . GLY A 1 183 ? 22.683 -3.461 -9.027 1.00 18.82 181 GLY A N 1
ATOM 1297 C CA . GLY A 1 183 ? 23.726 -2.621 -8.481 1.00 21.56 181 GLY A CA 1
ATOM 1298 C C . GLY A 1 183 ? 23.835 -2.897 -6.996 1.00 23.20 181 GLY A C 1
ATOM 1299 O O . GLY A 1 183 ? 23.252 -2.185 -6.181 1.00 19.36 181 GLY A O 1
ATOM 1300 N N . GLU A 1 184 ? 24.562 -3.958 -6.659 1.00 22.15 182 GLU A N 1
ATOM 1301 C CA . GLU A 1 184 ? 24.737 -4.386 -5.273 1.00 22.73 182 GLU A CA 1
ATOM 1302 C C . GLU A 1 184 ? 25.690 -3.473 -4.513 1.00 20.24 182 GLU A C 1
ATOM 1303 O O . GLU A 1 184 ? 26.602 -2.906 -5.094 1.00 19.84 182 GLU A O 1
ATOM 1309 N N . PRO A 1 185 ? 25.480 -3.329 -3.194 1.00 21.90 183 PRO A N 1
ATOM 1310 C CA . PRO A 1 185 ? 26.470 -2.580 -2.412 1.00 24.46 183 PRO A CA 1
ATOM 1311 C C . PRO A 1 185 ? 27.845 -3.246 -2.524 1.00 21.53 183 PRO A C 1
ATOM 1312 O O . PRO A 1 185 ? 27.909 -4.470 -2.546 1.00 19.54 183 PRO A O 1
ATOM 1316 N N . PRO A 1 186 ? 28.918 -2.454 -2.604 1.00 20.90 184 PRO A N 1
ATOM 1317 C CA . PRO A 1 186 ? 30.274 -3.010 -2.589 1.00 21.76 184 PRO A CA 1
ATOM 1318 C C . PRO A 1 186 ? 30.594 -3.707 -1.267 1.00 21.36 184 PRO A C 1
ATOM 1319 O O . PRO A 1 186 ? 30.048 -3.338 -0.219 1.00 16.93 184 PRO A O 1
ATOM 1323 N N . ALA A 1 187 ? 31.493 -4.687 -1.331 1.00 16.29 185 ALA A N 1
ATOM 1324 C CA . ALA A 1 187 ? 31.730 -5.651 -0.253 1.00 16.41 185 ALA A CA 1
ATOM 1325 C C . ALA A 1 187 ? 31.883 -5.161 1.221 1.00 28.02 185 ALA A C 1
ATOM 1326 O O . ALA A 1 187 ? 31.549 -5.908 2.138 1.00 38.71 185 ALA A O 1
ATOM 1328 N N . GLY A 1 188 ? 32.375 -3.961 1.492 1.00 27.02 186 GLY A N 1
ATOM 1329 C CA . GLY A 1 188 ? 32.452 -3.531 2.925 1.00 18.83 186 GLY A CA 1
ATOM 1330 C C . GLY A 1 188 ? 31.269 -2.741 3.433 1.00 19.61 186 GLY A C 1
ATOM 1331 O O . GLY A 1 188 ? 31.207 -2.372 4.627 1.00 17.94 186 GLY A O 1
ATOM 1332 N N . ALA A 1 189 ? 30.364 -2.416 2.528 1.00 16.11 187 ALA A N 1
ATOM 1333 C CA . ALA A 1 189 ? 29.303 -1.474 2.860 1.00 17.01 187 ALA A CA 1
ATOM 1334 C C . ALA A 1 189 ? 28.121 -2.183 3.517 1.00 18.01 187 ALA A C 1
ATOM 1335 O O . ALA A 1 189 ? 27.791 -3.318 3.163 1.00 19.75 187 ALA A O 1
ATOM 1337 N N . GLU A 1 190 ? 27.508 -1.529 4.500 1.00 17.09 188 GLU A N 1
ATOM 1338 C CA . GLU A 1 190 ? 26.258 -2.016 5.050 1.00 16.81 188 GLU A CA 1
ATOM 1339 C C . GLU A 1 190 ? 25.233 -2.053 3.923 1.00 18.39 188 GLU A C 1
ATOM 1340 O O . GLU A 1 190 ? 25.122 -1.100 3.157 1.00 18.56 188 GLU A O 1
ATOM 1346 N N . ASN A 1 191 ? 24.537 -3.175 3.799 1.00 20.10 189 ASN A N 1
ATOM 1347 C CA . ASN A 1 191 ? 23.535 -3.372 2.758 1.00 22.04 189 ASN A CA 1
ATOM 1348 C C . ASN A 1 191 ? 22.292 -2.517 3.026 1.00 24.90 189 ASN A C 1
ATOM 1349 O O . ASN A 1 191 ? 21.545 -2.791 3.962 1.00 24.26 189 ASN A O 1
ATOM 1354 N N . VAL A 1 192 ? 22.084 -1.477 2.225 1.00 18.71 190 VAL A N 1
ATOM 1355 C CA . VAL A 1 192 ? 20.849 -0.711 2.330 1.00 21.57 190 VAL A CA 1
ATOM 1356 C C . VAL A 1 192 ? 20.112 -0.725 0.984 1.00 20.73 190 VAL A C 1
ATOM 1357 O O . VAL A 1 192 ? 19.575 0.295 0.539 1.00 21.22 190 VAL A O 1
ATOM 1361 N N . GLY A 1 193 ? 20.109 -1.894 0.343 1.00 22.98 191 GLY A N 1
ATOM 1362 C CA . GLY A 1 193 ? 19.370 -2.112 -0.890 1.00 18.38 191 GLY A CA 1
ATOM 1363 C C . GLY A 1 193 ? 20.232 -2.015 -2.139 1.00 19.01 191 GLY A C 1
ATOM 1364 O O . GLY A 1 193 ? 21.423 -1.687 -2.076 1.00 18.63 191 GLY A O 1
ATOM 1365 N N . TYR A 1 194 ? 19.618 -2.298 -3.282 1.00 14.98 192 TYR A N 1
ATOM 1366 C CA . TYR A 1 194 ? 20.259 -2.104 -4.583 1.00 18.41 192 TYR A CA 1
ATOM 1367 C C . TYR A 1 194 ? 20.351 -0.625 -4.926 1.00 19.93 192 TYR A C 1
ATOM 1368 O O . TYR A 1 194 ? 19.574 0.185 -4.404 1.00 18.44 192 TYR A O 1
ATOM 1377 N N . CYS A 1 195 ? 21.268 -0.281 -5.829 1.00 16.22 193 CYS A N 1
ATOM 1378 C CA . CYS A 1 195 ? 21.385 1.082 -6.322 1.00 17.56 193 CYS A CA 1
ATOM 1379 C C . CYS A 1 195 ? 20.138 1.481 -7.130 1.00 17.29 193 CYS A C 1
ATOM 1380 O O . CYS A 1 195 ? 19.623 2.606 -7.006 1.00 14.40 193 CYS A O 1
ATOM 1383 N N . THR A 1 196 ? 19.677 0.551 -7.960 1.00 17.62 194 THR A N 1
ATOM 1384 C CA . THR A 1 196 ? 18.431 0.714 -8.712 1.00 17.91 194 THR A CA 1
ATOM 1385 C C . THR A 1 196 ? 17.411 -0.251 -8.156 1.00 18.87 194 THR A C 1
ATOM 1386 O O . THR A 1 196 ? 17.678 -1.452 -8.092 1.00 16.30 194 THR A O 1
ATOM 1390 N N . GLN A 1 197 ? 16.269 0.256 -7.703 1.00 16.56 195 GLN A N 1
ATOM 1391 C CA . GLN A 1 197 ? 15.245 -0.635 -7.176 1.00 15.69 195 GLN A CA 1
ATOM 1392 C C . GLN A 1 197 ? 14.239 -0.893 -8.279 1.00 16.05 195 GLN A C 1
ATOM 1393 O O . GLN A 1 197 ? 13.966 -0.022 -9.124 1.00 16.58 195 GLN A O 1
ATOM 1399 N N . ILE A 1 198 ? 13.725 -2.117 -8.290 1.00 14.66 196 ILE A N 1
ATOM 1400 C CA . ILE A 1 198 ? 12.891 -2.569 -9.387 1.00 16.87 196 ILE A CA 1
ATOM 1401 C C . ILE A 1 198 ? 11.664 -3.266 -8.849 1.00 16.57 196 ILE A C 1
ATOM 1402 O O . ILE A 1 198 ? 11.752 -4.056 -7.908 1.00 14.69 196 ILE A O 1
ATOM 1407 N N . GLY A 1 199 ? 10.516 -2.961 -9.444 1.00 12.77 197 GLY A N 1
ATOM 1408 C CA . GLY A 1 199 ? 9.311 -3.706 -9.164 1.00 15.03 197 GLY A CA 1
ATOM 1409 C C . GLY A 1 199 ? 8.890 -4.442 -10.423 1.00 14.63 197 GLY A C 1
ATOM 1410 O O . GLY A 1 199 ? 8.762 -3.840 -11.486 1.00 12.58 197 GLY A O 1
ATOM 1411 N N . ILE A 1 200 ? 8.678 -5.748 -10.293 1.00 14.15 198 ILE A N 1
ATOM 1412 C CA . ILE A 1 200 ? 8.112 -6.555 -11.365 1.00 16.59 198 ILE A CA 1
ATOM 1413 C C . ILE A 1 200 ? 6.660 -6.828 -11.015 1.00 16.45 198 ILE A C 1
ATOM 1414 O O . ILE A 1 200 ? 6.381 -7.537 -10.043 1.00 17.59 198 ILE A O 1
ATOM 1419 N N . PHE A 1 201 ? 5.744 -6.265 -11.797 1.00 12.72 199 PHE A N 1
ATOM 1420 C CA . PHE A 1 201 ? 4.311 -6.420 -11.559 1.00 16.13 199 PHE A CA 1
ATOM 1421 C C . PHE A 1 201 ? 3.743 -7.451 -12.527 1.00 16.63 199 PHE A C 1
ATOM 1422 O O . PHE A 1 201 ? 3.908 -7.332 -13.749 1.00 16.35 199 PHE A O 1
ATOM 1430 N N . ARG A 1 202 ? 3.079 -8.459 -11.972 1.00 15.87 200 ARG A N 1
ATOM 1431 C CA . ARG A 1 202 ? 2.460 -9.511 -12.756 1.00 16.71 200 ARG A CA 1
ATOM 1432 C C . ARG A 1 202 ? 0.947 -9.500 -12.583 1.00 16.45 200 ARG A C 1
ATOM 1433 O O . ARG A 1 202 ? 0.455 -9.550 -11.465 1.00 16.66 200 ARG A O 1
ATOM 1441 N N . LYS A 1 203 ? 0.207 -9.460 -13.684 1.00 18.11 201 LYS A N 1
ATOM 1442 C CA . LYS A 1 203 ? -1.252 -9.426 -13.587 1.00 21.14 201 LYS A CA 1
ATOM 1443 C C . LYS A 1 203 ? -1.775 -10.709 -12.963 1.00 21.78 201 LYS A C 1
ATOM 1444 O O . LYS A 1 203 ? -1.466 -11.798 -13.447 1.00 24.07 201 LYS A O 1
ATOM 1450 N N . ASN A 1 204 ? -2.568 -10.583 -11.898 1.00 18.14 202 ASN A N 1
ATOM 1451 C CA . ASN A 1 204 ? -3.135 -11.757 -11.236 1.00 22.41 202 ASN A CA 1
ATOM 1452 C C . ASN A 1 204 ? -4.080 -12.520 -12.167 1.00 29.04 202 ASN A C 1
ATOM 1453 O O . ASN A 1 204 ? -4.921 -11.912 -12.839 1.00 27.38 202 ASN A O 1
ATOM 1458 N N . GLY A 1 205 ? -3.916 -13.844 -12.218 1.00 27.32 203 GLY A N 1
ATOM 1459 C CA . GLY A 1 205 ? -4.649 -14.675 -13.156 1.00 30.62 203 GLY A CA 1
ATOM 1460 C C . GLY A 1 205 ? -3.988 -14.779 -14.524 1.00 36.26 203 GLY A C 1
ATOM 1461 O O . GLY A 1 205 ? -4.402 -15.590 -15.355 1.00 43.50 203 GLY A O 1
ATOM 1462 N N . GLY A 1 206 ? -2.965 -13.961 -14.766 1.00 32.77 204 GLY A N 1
ATOM 1463 C CA . GLY A 1 206 ? -2.276 -13.943 -16.051 1.00 31.55 204 GLY A CA 1
ATOM 1464 C C . GLY A 1 206 ? -3.132 -13.332 -17.149 1.00 36.79 204 GLY A C 1
ATOM 1465 O O . GLY A 1 206 ? -4.029 -12.535 -16.860 1.00 35.70 204 GLY A O 1
ATOM 1466 N N . LYS A 1 207 ? -2.845 -13.686 -18.404 1.00 41.79 205 LYS A N 1
ATOM 1467 C CA . LYS A 1 207 ? -3.724 -13.346 -19.532 1.00 45.53 205 LYS A CA 1
ATOM 1468 C C . LYS A 1 207 ? -4.921 -14.316 -19.516 1.00 51.31 205 LYS A C 1
ATOM 1469 O O . LYS A 1 207 ? -4.696 -15.511 -19.292 1.00 58.32 205 LYS A O 1
ATOM 1475 N N . ALA A 1 208 ? -6.177 -13.888 -19.740 1.00 58.16 206 ALA A N 1
ATOM 1476 C CA . ALA A 1 208 ? -6.661 -12.558 -20.171 1.00 53.18 206 ALA A CA 1
ATOM 1477 C C . ALA A 1 208 ? -6.068 -12.099 -21.500 1.00 53.86 206 ALA A C 1
ATOM 1478 O O . ALA A 1 208 ? -6.494 -12.547 -22.567 1.00 60.61 206 ALA A O 1
ATOM 1480 N N . HIS A 1 217 ? -12.974 0.821 -28.961 1.00 64.53 215 HIS A N 1
ATOM 1481 C CA . HIS A 1 217 ? -12.870 2.159 -29.535 1.00 63.22 215 HIS A CA 1
ATOM 1482 C C . HIS A 1 217 ? -11.411 2.577 -29.702 1.00 59.49 215 HIS A C 1
ATOM 1483 O O . HIS A 1 217 ? -10.584 2.340 -28.821 1.00 58.25 215 HIS A O 1
ATOM 1490 N N . ASP A 1 218 ? -11.101 3.206 -30.833 1.00 59.46 216 ASP A N 1
ATOM 1491 C CA . ASP A 1 218 ? -9.727 3.588 -31.144 1.00 49.17 216 ASP A CA 1
ATOM 1492 C C . ASP A 1 218 ? -9.382 4.987 -30.656 1.00 51.63 216 ASP A C 1
ATOM 1493 O O . ASP A 1 218 ? -10.020 5.971 -31.044 1.00 53.78 216 ASP A O 1
ATOM 1498 N N . GLN A 1 219 ? -8.359 5.066 -29.810 1.00 46.01 217 GLN A N 1
ATOM 1499 C CA . GLN A 1 219 ? -7.831 6.340 -29.342 1.00 37.94 217 GLN A CA 1
ATOM 1500 C C . GLN A 1 219 ? -6.402 6.491 -29.838 1.00 38.27 217 GLN A C 1
ATOM 1501 O O . GLN A 1 219 ? -5.477 6.007 -29.181 1.00 33.85 217 GLN A O 1
ATOM 1507 N N . HIS A 1 220 ? -6.214 7.135 -30.991 1.00 32.78 218 HIS A N 1
ATOM 1508 C CA . HIS A 1 220 ? -4.869 7.350 -31.504 1.00 32.56 218 HIS A CA 1
ATOM 1509 C C . HIS A 1 220 ? -4.382 8.732 -31.114 1.00 37.15 218 HIS A C 1
ATOM 1510 O O . HIS A 1 220 ? -4.886 9.742 -31.598 1.00 40.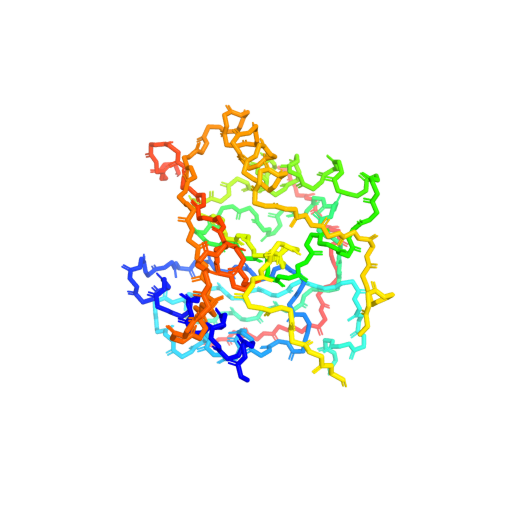81 218 HIS A O 1
ATOM 1517 N N . VAL A 1 221 ? -3.385 8.766 -30.241 1.00 33.66 219 VAL A N 1
ATOM 1518 C CA . VAL A 1 221 ? -2.899 10.011 -29.670 1.00 29.79 219 VAL A CA 1
ATOM 1519 C C . VAL A 1 221 ? -1.436 10.213 -30.019 1.00 32.63 219 VAL A C 1
ATOM 1520 O O . VAL A 1 221 ? -1.009 11.323 -30.347 1.00 32.79 219 VAL A O 1
ATOM 1524 N N . TYR A 1 222 ? -0.665 9.133 -29.938 1.00 26.17 220 TYR A N 1
ATOM 1525 C CA . TYR A 1 222 ? 0.761 9.195 -30.227 1.00 27.06 220 TYR A CA 1
ATOM 1526 C C . TYR A 1 222 ? 1.015 9.488 -31.702 1.00 28.70 220 TYR A C 1
ATOM 1527 O O . TYR A 1 222 ? 0.207 9.129 -32.560 1.00 29.57 220 TYR A O 1
ATOM 1536 N N . LYS A 1 223 ? 2.147 10.114 -31.999 1.00 24.61 221 LYS A N 1
ATOM 1537 C CA . LYS A 1 223 ? 2.564 10.235 -33.384 1.00 31.00 221 LYS A CA 1
ATOM 1538 C C . LYS A 1 223 ? 3.703 9.279 -33.696 1.00 30.96 221 LYS A C 1
ATOM 1539 O O . LYS A 1 223 ? 4.794 9.405 -33.131 1.00 28.96 221 LYS A O 1
ATOM 1545 N N . ALA A 1 224 ? 3.459 8.345 -34.609 1.00 28.22 222 ALA A N 1
ATOM 1546 C CA . ALA A 1 224 ? 4.509 7.440 -35.055 1.00 26.07 222 ALA A CA 1
ATOM 1547 C C . ALA A 1 224 ? 5.620 8.224 -35.726 1.00 29.17 222 ALA A C 1
ATOM 1548 O O . ALA A 1 224 ? 5.390 9.008 -36.647 1.00 36.02 222 ALA A O 1
ATOM 1550 N N . VAL A 1 225 ? 6.828 8.003 -35.244 1.00 25.32 223 VAL A N 1
ATOM 1551 C CA . VAL A 1 225 ? 8.008 8.694 -35.720 1.00 27.12 223 VAL A CA 1
ATOM 1552 C C . VAL A 1 225 ? 8.787 7.738 -36.598 1.00 29.91 223 VAL A C 1
ATOM 1553 O O . VAL A 1 225 ? 9.441 8.137 -37.567 1.00 27.28 223 VAL A O 1
ATOM 1557 N N . PHE A 1 226 ? 8.704 6.457 -36.265 1.00 28.14 224 PHE A N 1
ATOM 1558 C CA . PHE A 1 226 ? 9.408 5.474 -37.082 1.00 26.36 224 PHE A CA 1
ATOM 1559 C C . PHE A 1 226 ? 8.712 4.131 -36.997 1.00 29.04 224 PHE A C 1
ATOM 1560 O O . PHE A 1 226 ? 8.217 3.761 -35.946 1.00 23.15 224 PHE A O 1
ATOM 1568 N N . THR A 1 227 ? 8.672 3.391 -38.098 1.00 23.01 225 THR A N 1
ATOM 1569 C CA . THR A 1 227 ? 8.165 2.036 -38.028 1.00 21.77 225 THR A CA 1
ATOM 1570 C C . THR A 1 227 ? 8.807 1.190 -39.121 1.00 28.93 225 THR A C 1
ATOM 1571 O O . THR A 1 227 ? 9.196 1.705 -40.176 1.00 23.91 225 THR A O 1
ATOM 1575 N N . THR A 1 228 ? 8.937 -0.104 -38.847 1.00 24.29 226 THR A N 1
ATOM 1576 C CA . THR A 1 228 ? 9.416 -1.067 -39.836 1.00 25.60 226 THR A CA 1
ATOM 1577 C C . THR A 1 228 ? 8.811 -2.440 -39.532 1.00 28.39 226 THR A C 1
ATOM 1578 O O . THR A 1 228 ? 8.494 -2.744 -38.375 1.00 24.96 226 THR A O 1
ATOM 1582 N N . SER A 1 229 ? 8.600 -3.243 -40.576 1.00 22.45 227 SER A N 1
ATOM 1583 C CA . SER A 1 229 ? 8.045 -4.590 -40.427 1.00 25.08 227 SER A CA 1
ATOM 1584 C C . SER A 1 229 ? 8.738 -5.538 -41.405 1.00 33.46 227 SER A C 1
ATOM 1585 O O . SER A 1 229 ? 8.933 -5.180 -42.576 1.00 27.00 227 SER A O 1
ATOM 1588 N N . TYR A 1 230 ? 9.087 -6.737 -40.934 1.00 27.50 228 TYR A N 1
ATOM 1589 C CA . TYR A 1 230 ? 9.645 -7.778 -41.802 1.00 36.70 228 TYR A CA 1
ATOM 1590 C C . TYR A 1 230 ? 9.528 -9.172 -41.192 1.00 38.96 228 TYR A C 1
ATOM 1591 O O . TYR A 1 230 ? 9.563 -9.324 -39.970 1.00 40.53 228 TYR A O 1
#

Secondary structure (DSSP, 8-state):
-HHHHHHHHHHHHHHHH--SEEEEET-TTSHHHHHHTTSTT-SEEEEEES-HHHH---EEEEEE--TTS--GGGTT-SEEEEES-GGGS-HHHHHHHHIIIIIII--SEEEEEEEBTT-SSPPP--GGGSS--B-HHHHHHHHHHHHHHHTEEEEEEEE-PPPTTS-----SEEEEEEEETT--------SEEEEEEE-

B-factor: mean 28.35, std 11.11, range [11.55, 78.25]

Radius of gyration: 16.51 Å; Cα contacts (8 Å, |Δi|>4):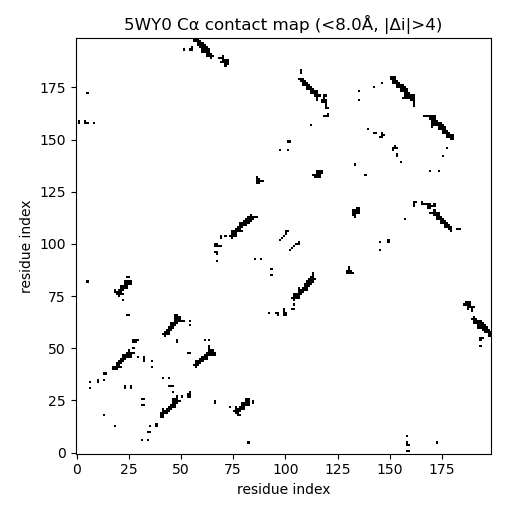 395; chains: 1; bounding box: 45×34×47 Å

GO terms:
  GO:0001510 RNA methylation (P, IDA)
  GO:0090486 small RNA 2'-O-ribose methyltransferase activity (F, IDA)
  GO:0005515 protein binding (F, IPI)

Nearest PDB structures (foldseek):
  5wy0-assembly1_A  TM=1.005E+00  e=1.395E-44  Homo sapiens
  4xcx-assembly1_A  TM=9.179E-01  e=2.201E-33  Homo sapiens
  3htx-assembly1_A  TM=8.583E-01  e=1.299E-18  Arabidopsis thaliana
  3jwi-assembly1_A  TM=8.557E-01  e=1.660E-18  Acetivibrio thermocellus ATCC 27405
  3jwh-assembly2_B  TM=8.173E-01  e=3.575E-17  Trichormus variabilis ATCC 29413